Protein AF-W1WF04-F1 (afdb_monomer)

Solvent-accessible surface area (backbone atoms only — not comparable to full-atom values): 13183 Å² total; per-residue (Å²): 125,55,79,68,50,50,32,52,52,31,50,54,49,31,54,52,27,31,50,51,27,12,39,33,42,38,55,35,24,56,53,44,35,77,75,48,84,57,61,63,68,58,41,33,51,51,48,37,50,50,32,48,54,50,63,72,66,34,70,88,73,40,54,64,56,51,54,51,46,52,51,51,50,51,52,50,51,52,50,51,48,54,50,51,62,74,66,55,66,96,74,78,78,81,82,86,82,69,95,72,50,72,66,59,54,49,51,48,66,48,22,58,67,57,67,50,53,66,51,55,49,66,71,45,67,80,46,95,50,50,70,62,51,51,52,50,50,53,51,51,52,50,57,52,48,55,52,50,52,52,47,51,52,49,38,68,75,71,42,86,47,100,40,75,66,55,33,38,43,74,68,70,41,44,71,64,50,46,52,54,48,42,52,45,34,46,57,49,32,37,50,31,20,46,44,30,6,54,34,44,36,71,69,36,83,85,54,54,35,69,61,44,15,46,51,38,40,51,53,9,40,51,46,35,72,76,40,86,59,87,71,52,63,69,59,35,50,57,64,56,74,110

Nearest PDB structures (foldseek):
  7qoa-assembly2_B  TM=8.491E-01  e=6.069E-05  Proteus vulgaris
  8e6l-assembly1_A  TM=7.109E-01  e=7.401E-04  Deinococcus radiodurans
  8e6i-assembly1_A  TM=6.748E-01  e=3.804E-03  Deinococcus radiodurans
  8e6h-assembly1_A  TM=6.714E-01  e=5.473E-03  Deinococcus radiodurans
  8e5v-assembly1_A  TM=6.713E-01  e=5.728E-03  Deinococcus radiodurans

pLDDT: mean 83.47, std 8.6, range [57.22, 95.0]

Radius of gyration: 18.65 Å; Cα contacts (8 Å, |Δi|>4): 224; chains: 1; bounding box: 48×38×50 Å

Mean predicted aligned error: 6.82 Å

Foldseek 3Di:
DPLVVLLVVLVLLLVLLLLLLLLLLLLLLVLVCLVPVDDSLVSLVVLLVLLLVVLVVDDVNCVVVLVVLVVLVVVVLVLLVVLLVVQPDPDQDPPPPDPDDPVLVVLLLVLVVVSCVLLQCVVLVPPPDNVVSVVVCVVVVVVVSVSVVVSVVSCVRPQPDPDPSSSCVVSVCNPVSSVSSSSNSSVVSSSSLLSSLVSVCSNPVPGRSSVSSSVSSVSSSVCSVPDPSSDCSVVSVVSSVD

Structure (mmCIF, N/CA/C/O backbone):
data_AF-W1WF04-F1
#
_entry.id   AF-W1WF04-F1
#
loop_
_atom_site.group_PDB
_atom_site.id
_atom_site.type_symbol
_atom_site.label_atom_id
_atom_site.label_alt_id
_atom_site.label_comp_id
_atom_site.label_asym_id
_atom_site.label_entity_id
_atom_site.label_seq_id
_atom_site.pdbx_PDB_ins_code
_atom_site.Cartn_x
_atom_site.Cartn_y
_atom_site.Cartn_z
_atom_site.occupancy
_atom_site.B_iso_or_equiv
_atom_site.auth_seq_id
_atom_site.auth_comp_id
_atom_site.auth_asym_id
_atom_site.auth_atom_id
_atom_site.pdbx_PDB_model_num
ATOM 1 N N . PHE A 1 1 ? -21.248 13.205 11.017 1.00 58.00 1 PHE A N 1
ATOM 2 C CA . PHE A 1 1 ? -22.343 12.332 10.541 1.00 58.00 1 PHE A CA 1
ATOM 3 C C . PHE A 1 1 ? -23.200 11.875 11.711 1.00 58.00 1 PHE A C 1
ATOM 5 O O . PHE A 1 1 ? -22.681 11.780 12.816 1.00 58.00 1 PHE A O 1
ATOM 12 N N . GLY A 1 2 ? -24.490 11.606 11.487 1.00 77.81 2 GLY A N 1
ATOM 13 C CA . GLY A 1 2 ? -25.321 10.903 12.472 1.00 77.81 2 GLY A CA 1
ATOM 14 C C . GLY A 1 2 ? -24.989 9.399 12.538 1.00 77.81 2 GLY A C 1
ATOM 15 O O . GLY A 1 2 ? -24.229 8.911 11.698 1.00 77.81 2 GLY A O 1
ATOM 16 N N . PRO A 1 3 ? -25.584 8.639 13.477 1.00 73.44 3 PRO A N 1
ATOM 17 C CA . PRO A 1 3 ? -25.281 7.217 13.688 1.00 73.44 3 PRO A CA 1
ATOM 18 C C . PRO A 1 3 ? -25.487 6.328 12.452 1.00 73.44 3 PRO A C 1
ATOM 20 O O . PRO A 1 3 ? -24.731 5.388 12.235 1.00 73.44 3 PRO A O 1
ATOM 23 N N . LEU A 1 4 ? -26.486 6.632 11.615 1.00 75.75 4 LEU A N 1
ATOM 24 C CA . LEU A 1 4 ? -26.746 5.900 10.367 1.00 75.75 4 LEU A CA 1
ATOM 25 C C . LEU A 1 4 ? -25.742 6.252 9.261 1.00 75.75 4 LEU A C 1
ATOM 27 O O . LEU A 1 4 ? -25.302 5.368 8.534 1.00 75.75 4 LEU A O 1
ATOM 31 N N . GLY A 1 5 ? -25.326 7.520 9.179 1.00 78.62 5 GLY A N 1
ATOM 32 C CA . GLY A 1 5 ? -24.296 7.953 8.232 1.00 78.62 5 GLY A CA 1
ATOM 33 C C . GLY A 1 5 ? -22.946 7.304 8.535 1.00 78.62 5 GLY A C 1
ATOM 34 O O . GLY A 1 5 ? -22.303 6.787 7.631 1.00 78.62 5 GLY A O 1
ATOM 35 N N . ALA A 1 6 ? -22.559 7.232 9.813 1.00 79.50 6 ALA A N 1
ATOM 36 C CA . ALA A 1 6 ? -21.324 6.565 10.231 1.00 79.50 6 ALA A CA 1
ATOM 37 C C . ALA A 1 6 ? -21.284 5.075 9.832 1.00 79.50 6 ALA A C 1
ATOM 39 O O . ALA A 1 6 ? -20.239 4.584 9.415 1.00 79.50 6 ALA A O 1
ATOM 40 N N . LYS A 1 7 ? -22.423 4.370 9.895 1.00 82.44 7 LYS A N 1
ATOM 41 C CA . LYS A 1 7 ? -22.530 2.974 9.437 1.00 82.44 7 LYS A CA 1
ATOM 42 C C . LYS A 1 7 ? -22.375 2.833 7.923 1.00 82.44 7 LYS A C 1
ATOM 44 O O . LYS A 1 7 ? -21.708 1.904 7.481 1.00 82.44 7 LYS A O 1
ATOM 49 N N . GLY A 1 8 ? -22.961 3.749 7.149 1.00 84.12 8 GLY A N 1
ATOM 50 C CA . GLY A 1 8 ? -22.793 3.789 5.694 1.00 84.12 8 GLY A CA 1
ATOM 51 C C . GLY A 1 8 ? -21.328 3.977 5.294 1.00 84.12 8 GLY A C 1
ATOM 52 O O . GLY A 1 8 ? -20.797 3.174 4.535 1.00 84.12 8 GLY A O 1
ATOM 53 N N . PHE A 1 9 ? -20.646 4.963 5.888 1.00 84.25 9 PHE A N 1
ATOM 54 C CA . PHE A 1 9 ? -19.213 5.188 5.660 1.00 84.25 9 PHE A CA 1
ATOM 55 C C . PHE A 1 9 ? -18.354 3.988 6.065 1.00 84.25 9 PHE A C 1
ATOM 57 O O . PHE A 1 9 ? -17.464 3.598 5.318 1.00 84.25 9 PHE A O 1
ATOM 64 N N . ALA A 1 10 ? -18.634 3.367 7.214 1.00 83.94 10 ALA A N 1
ATOM 65 C CA . ALA A 1 10 ? -17.902 2.180 7.651 1.00 83.94 10 ALA A CA 1
ATOM 66 C C . ALA A 1 10 ? -18.067 1.002 6.675 1.00 83.94 10 ALA A C 1
ATOM 68 O O . ALA A 1 10 ? -17.103 0.288 6.411 1.00 83.94 10 ALA A O 1
ATOM 69 N N . PHE A 1 11 ? -19.265 0.815 6.113 1.00 86.38 11 PHE A N 1
ATOM 70 C CA . PHE A 1 11 ? -19.521 -0.224 5.114 1.00 86.38 11 PHE A CA 1
ATOM 71 C C . PHE A 1 11 ? -18.757 0.029 3.809 1.00 86.38 11 PHE A C 1
ATOM 73 O O . PHE A 1 11 ? -18.103 -0.876 3.294 1.00 86.38 11 PHE A O 1
ATOM 80 N N . LEU A 1 12 ? -18.799 1.263 3.303 1.00 87.56 12 LEU A N 1
ATOM 81 C CA . LEU A 1 12 ? -18.080 1.659 2.091 1.00 87.56 12 LEU A CA 1
ATOM 82 C C . LEU A 1 12 ? -16.561 1.528 2.273 1.00 87.56 12 LEU A C 1
ATOM 84 O O . LEU A 1 12 ? -15.887 0.969 1.410 1.00 87.56 12 LEU A O 1
ATOM 88 N N . ASN A 1 13 ? -16.042 1.929 3.438 1.00 88.50 13 ASN A N 1
ATOM 89 C CA . ASN A 1 13 ? -14.637 1.737 3.790 1.00 88.50 13 ASN A CA 1
ATOM 90 C C . ASN A 1 13 ? -14.249 0.250 3.807 1.00 88.50 13 ASN A C 1
ATOM 92 O O . ASN A 1 13 ? -13.224 -0.128 3.251 1.00 88.50 13 ASN A O 1
ATOM 96 N N . MET A 1 14 ? -15.080 -0.623 4.388 1.00 88.25 14 MET A N 1
ATOM 97 C CA . MET A 1 14 ? -14.821 -2.067 4.361 1.00 88.25 14 MET A CA 1
ATOM 98 C C . MET A 1 14 ? -14.764 -2.624 2.936 1.00 88.25 14 MET A C 1
ATOM 100 O O . MET A 1 14 ? -13.889 -3.437 2.645 1.00 88.25 14 MET A O 1
ATOM 104 N N . LEU A 1 15 ? -15.674 -2.202 2.054 1.00 89.50 15 LEU A N 1
ATOM 105 C CA . LEU A 1 15 ? -15.695 -2.649 0.659 1.00 89.50 15 LEU A CA 1
ATOM 106 C C . LEU A 1 15 ? -14.410 -2.242 -0.066 1.00 89.50 15 LEU A C 1
ATOM 108 O O . LEU A 1 15 ? -13.776 -3.074 -0.714 1.00 89.50 15 LEU A O 1
ATOM 112 N N . GLN A 1 16 ? -13.987 -0.992 0.105 1.00 91.56 16 GLN A N 1
ATOM 113 C CA . GLN A 1 16 ? -12.731 -0.500 -0.445 1.00 91.56 16 GLN A CA 1
ATOM 114 C C . GLN A 1 16 ? -11.521 -1.287 0.082 1.00 91.56 16 GLN A C 1
ATOM 116 O O . GLN A 1 16 ? -10.655 -1.675 -0.697 1.00 91.56 16 GLN A O 1
ATOM 121 N N . LEU A 1 17 ? -11.455 -1.555 1.388 1.00 91.19 17 LEU A N 1
ATOM 122 C CA . LEU A 1 17 ? -10.336 -2.287 1.990 1.00 91.19 17 LEU A CA 1
ATOM 123 C C . LEU A 1 17 ? -10.277 -3.752 1.538 1.00 91.19 17 LEU A C 1
ATOM 125 O O . LEU A 1 17 ? -9.184 -4.299 1.415 1.00 91.19 17 LEU A O 1
ATOM 129 N N . ILE A 1 18 ? -11.418 -4.380 1.232 1.00 91.81 18 ILE A N 1
ATOM 130 C CA . ILE A 1 18 ? -11.446 -5.692 0.563 1.00 91.81 18 ILE A CA 1
ATOM 131 C C . ILE A 1 18 ? -10.811 -5.588 -0.832 1.00 91.81 18 ILE A C 1
ATOM 133 O O . ILE A 1 18 ? -10.010 -6.448 -1.200 1.00 91.81 18 ILE A O 1
ATOM 137 N N . GLY A 1 19 ? -11.125 -4.532 -1.589 1.00 91.88 19 GLY A N 1
ATOM 138 C CA . GLY A 1 19 ? -10.507 -4.257 -2.888 1.00 91.88 19 GLY A CA 1
ATOM 139 C C . GLY A 1 19 ? -8.987 -4.102 -2.789 1.00 91.88 19 GLY A C 1
ATOM 140 O O . GLY A 1 19 ? -8.261 -4.863 -3.426 1.00 91.88 19 GLY A O 1
ATOM 141 N N . TRP A 1 20 ? -8.504 -3.221 -1.907 1.00 92.94 20 TRP A N 1
ATOM 142 C CA . TRP A 1 20 ? -7.066 -3.035 -1.661 1.00 92.94 20 TRP A CA 1
ATOM 143 C C . TRP A 1 20 ? -6.375 -4.318 -1.199 1.00 92.94 20 TRP A C 1
ATOM 145 O O . TRP A 1 20 ? -5.327 -4.669 -1.733 1.00 92.94 20 TRP A O 1
ATOM 155 N N . THR A 1 21 ? -7.002 -5.078 -0.297 1.00 93.88 21 THR A N 1
ATOM 156 C CA . THR A 1 21 ? -6.495 -6.390 0.136 1.00 93.88 21 THR A CA 1
ATOM 157 C C . THR A 1 21 ? -6.307 -7.332 -1.055 1.00 93.88 21 THR A C 1
ATOM 159 O O . THR A 1 21 ? -5.312 -8.047 -1.127 1.00 93.88 21 THR A O 1
ATOM 162 N N . SER A 1 22 ? -7.244 -7.332 -2.005 1.00 93.62 22 SER A N 1
ATOM 163 C CA . SER A 1 22 ? -7.175 -8.182 -3.199 1.00 93.62 22 SER A CA 1
ATOM 164 C C . SER A 1 22 ? -6.031 -7.768 -4.127 1.00 93.62 22 SER A C 1
ATOM 166 O O . SER A 1 22 ? -5.245 -8.618 -4.541 1.00 93.62 22 SER A O 1
ATOM 168 N N . ILE A 1 23 ? -5.912 -6.466 -4.405 1.00 92.31 23 ILE A N 1
ATOM 169 C CA . ILE A 1 23 ? -4.857 -5.886 -5.252 1.00 92.31 23 ILE A CA 1
ATOM 170 C C . ILE A 1 23 ? -3.477 -6.186 -4.655 1.00 92.31 23 ILE A C 1
ATOM 172 O O . ILE A 1 23 ? -2.611 -6.726 -5.332 1.00 92.31 23 ILE A O 1
ATOM 176 N N . MET A 1 24 ? -3.294 -5.945 -3.355 1.00 93.00 24 MET A N 1
ATOM 177 C CA . MET A 1 24 ? -2.013 -6.171 -2.682 1.00 93.00 24 MET A CA 1
ATOM 178 C C . MET A 1 24 ? -1.611 -7.656 -2.684 1.00 93.00 24 MET A C 1
ATOM 180 O O . MET A 1 24 ? -0.450 -7.992 -2.915 1.00 93.00 24 MET A O 1
ATOM 184 N N . ILE A 1 25 ? -2.558 -8.577 -2.472 1.00 94.06 25 ILE A N 1
ATOM 185 C CA . ILE A 1 25 ? -2.278 -10.019 -2.565 1.00 94.06 25 ILE A CA 1
ATOM 186 C C . ILE A 1 25 ? -1.857 -10.404 -3.991 1.00 94.06 25 ILE A C 1
ATOM 188 O O . ILE A 1 25 ? -0.953 -11.225 -4.160 1.00 94.06 25 ILE A O 1
ATOM 192 N N . TYR A 1 26 ? -2.496 -9.821 -5.004 1.00 92.75 26 TYR A N 1
ATOM 193 C CA . TYR A 1 26 ? -2.171 -10.056 -6.406 1.00 92.75 26 TYR A CA 1
ATOM 194 C C . TYR A 1 26 ? -0.773 -9.522 -6.770 1.00 92.75 26 TYR A C 1
ATOM 196 O O . TYR A 1 26 ? 0.049 -10.277 -7.289 1.00 92.75 26 TYR A O 1
ATOM 204 N N . ASP A 1 27 ? -0.442 -8.287 -6.386 1.00 89.81 27 ASP A N 1
ATOM 205 C CA . ASP A 1 27 ? 0.873 -7.677 -6.633 1.00 89.81 27 ASP A CA 1
ATOM 206 C C . ASP A 1 27 ? 2.011 -8.449 -5.953 1.00 89.81 27 ASP A C 1
ATOM 208 O O . ASP A 1 27 ? 3.065 -8.702 -6.545 1.00 89.81 27 ASP A O 1
ATOM 212 N N . ALA A 1 28 ? 1.802 -8.880 -4.705 1.00 90.75 28 ALA A N 1
ATOM 213 C CA . ALA A 1 28 ? 2.773 -9.714 -4.001 1.00 90.75 28 ALA A CA 1
ATOM 214 C C . ALA A 1 28 ? 2.961 -11.075 -4.692 1.00 90.75 28 ALA A C 1
ATOM 216 O O . ALA A 1 28 ? 4.071 -11.614 -4.698 1.00 90.75 28 ALA A O 1
ATOM 217 N N . MET A 1 29 ? 1.898 -11.635 -5.278 1.00 92.62 29 MET A N 1
ATOM 218 C CA . MET A 1 29 ? 1.964 -12.890 -6.024 1.00 92.62 29 MET A CA 1
ATOM 219 C C . MET A 1 29 ? 2.792 -12.723 -7.301 1.00 92.62 29 MET A C 1
ATOM 221 O O . MET A 1 29 ? 3.655 -13.565 -7.558 1.00 92.62 29 MET A O 1
ATOM 225 N N . LEU A 1 30 ? 2.601 -11.635 -8.053 1.00 88.75 30 LEU A N 1
ATOM 226 C CA . LEU A 1 30 ? 3.420 -11.326 -9.229 1.00 88.75 30 LEU A CA 1
ATOM 227 C C . LEU A 1 30 ? 4.902 -11.202 -8.850 1.00 88.75 30 LEU A C 1
ATOM 229 O O . LEU A 1 30 ? 5.756 -11.836 -9.467 1.00 88.75 30 LEU A O 1
ATOM 233 N N . ALA A 1 31 ? 5.207 -10.480 -7.767 1.00 87.44 31 ALA A N 1
ATOM 234 C CA . ALA A 1 31 ? 6.577 -10.340 -7.272 1.00 87.44 31 ALA A CA 1
ATOM 235 C C . ALA A 1 31 ? 7.206 -11.682 -6.847 1.00 87.44 31 ALA A C 1
ATOM 237 O O . ALA A 1 31 ? 8.403 -11.900 -7.047 1.00 87.44 31 ALA A O 1
ATOM 238 N N . LEU A 1 32 ? 6.419 -12.599 -6.275 1.00 89.12 32 LEU A N 1
ATOM 239 C CA . LEU A 1 32 ? 6.891 -13.936 -5.901 1.00 89.12 32 LEU A CA 1
ATOM 240 C C . LEU A 1 32 ? 7.073 -14.869 -7.099 1.00 89.12 32 LEU A C 1
ATOM 242 O O . LEU A 1 32 ? 7.980 -15.700 -7.061 1.00 89.12 32 LEU A O 1
ATOM 246 N N . GLN A 1 33 ? 6.268 -14.740 -8.154 1.00 88.38 33 GLN A N 1
ATOM 247 C CA . GLN A 1 33 ? 6.457 -15.517 -9.383 1.00 88.38 33 GLN A CA 1
ATOM 248 C C . GLN A 1 33 ? 7.786 -15.196 -10.073 1.00 88.38 33 GLN A C 1
ATOM 250 O O . GLN A 1 33 ? 8.446 -16.106 -10.571 1.00 88.38 33 GLN A O 1
ATOM 255 N N . GLU A 1 34 ? 8.209 -13.932 -10.032 1.00 83.25 34 GLU A N 1
ATOM 256 C CA . GLU A 1 34 ? 9.503 -13.476 -10.560 1.00 83.25 34 GLU A CA 1
ATOM 257 C C . GLU A 1 34 ? 10.687 -14.035 -9.755 1.00 83.25 34 GLU A C 1
ATOM 259 O O . GLU A 1 34 ? 11.756 -14.313 -10.298 1.00 83.25 34 GLU A O 1
ATOM 264 N N . LEU A 1 35 ? 10.491 -14.264 -8.452 1.00 83.94 35 LEU A N 1
ATOM 265 C CA . LEU A 1 35 ? 11.480 -14.922 -7.600 1.00 83.94 35 LEU A CA 1
ATOM 266 C C . LEU A 1 35 ? 11.516 -16.443 -7.812 1.00 83.94 35 LEU A C 1
ATOM 268 O O . LEU A 1 35 ? 12.582 -17.060 -7.865 1.00 83.94 35 LEU A O 1
ATOM 272 N N . ALA A 1 36 ? 10.343 -17.061 -7.866 1.00 86.31 36 ALA A N 1
ATOM 273 C CA . ALA A 1 36 ? 10.179 -18.496 -7.982 1.00 86.31 36 ALA A CA 1
ATOM 274 C C . ALA A 1 36 ? 8.926 -18.794 -8.823 1.00 86.31 36 ALA A C 1
ATOM 276 O O . ALA A 1 36 ? 7.807 -18.581 -8.340 1.00 86.31 36 ALA A O 1
ATOM 277 N N . PRO A 1 37 ? 9.090 -19.344 -10.043 1.00 85.62 37 PRO A N 1
ATOM 278 C CA . PRO A 1 37 ? 8.011 -19.514 -11.015 1.00 85.62 37 PRO A CA 1
ATOM 279 C C . PRO A 1 37 ? 7.130 -20.727 -10.670 1.00 85.62 37 PRO A C 1
ATOM 281 O O . PRO A 1 37 ? 7.099 -21.737 -11.372 1.00 85.62 37 PRO A O 1
ATOM 284 N N . LEU A 1 38 ? 6.442 -20.651 -9.531 1.00 90.31 38 LEU A N 1
ATOM 285 C CA . LEU A 1 38 ? 5.385 -21.574 -9.124 1.00 90.31 38 LEU A CA 1
ATOM 286 C C . LEU A 1 38 ? 4.025 -21.051 -9.596 1.00 90.31 38 LEU A C 1
ATOM 288 O O . LEU A 1 38 ? 3.887 -19.896 -9.984 1.00 90.31 38 LEU A O 1
ATOM 292 N N . SER A 1 39 ? 3.005 -21.911 -9.530 1.00 91.31 39 SER A N 1
ATOM 293 C CA . SER A 1 39 ? 1.642 -21.540 -9.923 1.00 91.31 39 SER A CA 1
ATOM 294 C C . SER A 1 39 ? 1.161 -20.281 -9.178 1.00 91.31 39 SER A C 1
ATOM 296 O O . SER A 1 39 ? 1.254 -20.262 -7.943 1.00 91.31 39 SER A O 1
ATOM 298 N N . PRO A 1 40 ? 0.572 -19.288 -9.881 1.00 89.56 40 PRO A N 1
ATOM 299 C CA . PRO A 1 40 ? -0.022 -18.096 -9.273 1.00 89.56 40 PRO A CA 1
ATOM 300 C C . PRO A 1 40 ? -0.932 -18.438 -8.093 1.00 89.56 40 PRO A C 1
ATOM 302 O O . PRO A 1 40 ? -0.830 -17.845 -7.027 1.00 89.56 40 PRO A O 1
ATOM 305 N N . MET A 1 41 ? -1.747 -19.489 -8.238 1.00 92.19 41 MET A N 1
ATOM 306 C CA . MET A 1 41 ? -2.689 -19.928 -7.208 1.00 92.19 41 MET A CA 1
ATOM 307 C C . MET A 1 41 ? -1.991 -20.338 -5.903 1.00 92.19 41 MET A C 1
ATOM 309 O O . MET A 1 41 ? -2.502 -20.059 -4.820 1.00 92.19 41 MET A O 1
ATOM 313 N N . ILE A 1 42 ? -0.819 -20.979 -5.988 1.00 93.44 42 ILE A N 1
ATOM 314 C CA . ILE A 1 42 ? -0.035 -21.369 -4.807 1.00 93.44 42 ILE A CA 1
ATOM 315 C C . ILE A 1 42 ? 0.444 -20.115 -4.080 1.00 93.44 42 ILE A C 1
ATOM 317 O O . ILE A 1 42 ? 0.295 -20.024 -2.862 1.00 93.44 42 ILE A O 1
ATOM 321 N N . TRP A 1 43 ? 0.977 -19.142 -4.821 1.00 93.94 43 TRP A N 1
ATOM 322 C CA . TRP A 1 43 ? 1.482 -17.902 -4.243 1.00 93.94 43 TRP A CA 1
ATOM 323 C C . TRP A 1 43 ? 0.374 -17.032 -3.658 1.00 93.94 43 TRP A C 1
ATOM 325 O O . TRP A 1 43 ? 0.512 -16.573 -2.526 1.00 93.94 43 TRP A O 1
ATOM 335 N N . THR A 1 44 ? -0.753 -16.885 -4.353 1.00 93.88 44 THR A N 1
ATOM 336 C CA . THR A 1 44 ? -1.922 -16.155 -3.849 1.00 93.88 44 THR A CA 1
ATOM 337 C C . THR A 1 44 ? -2.424 -16.742 -2.527 1.00 93.88 44 THR A C 1
ATOM 339 O O . THR A 1 44 ? -2.624 -16.008 -1.559 1.00 93.88 44 THR A O 1
ATOM 342 N N . ILE A 1 45 ? -2.560 -18.073 -2.438 1.00 94.38 45 ILE A N 1
ATOM 343 C CA . ILE A 1 45 ? -2.974 -18.751 -1.197 1.00 94.38 45 ILE A CA 1
ATOM 344 C C . ILE A 1 45 ? -1.912 -18.589 -0.102 1.00 94.38 45 ILE A C 1
ATOM 346 O O . ILE A 1 45 ? -2.259 -18.328 1.050 1.00 94.38 45 ILE A O 1
ATOM 350 N N . ALA A 1 46 ? -0.627 -18.721 -0.440 1.00 94.19 46 ALA A N 1
ATOM 351 C CA . ALA A 1 46 ? 0.470 -18.568 0.511 1.00 94.19 46 ALA A CA 1
ATOM 352 C C . ALA A 1 46 ? 0.521 -17.156 1.115 1.00 94.19 46 ALA A C 1
ATOM 354 O O . ALA A 1 46 ? 0.678 -17.021 2.329 1.00 94.19 46 ALA A O 1
ATOM 355 N N . ILE A 1 47 ? 0.330 -16.112 0.303 1.00 93.88 47 ILE A N 1
ATOM 356 C CA . ILE A 1 47 ? 0.277 -14.721 0.769 1.00 93.88 47 ILE A CA 1
ATOM 357 C C . ILE A 1 47 ? -0.956 -14.494 1.642 1.00 93.88 47 ILE A C 1
ATOM 359 O O . ILE A 1 47 ? -0.823 -13.964 2.743 1.00 93.88 47 ILE A O 1
ATOM 363 N N . GLY A 1 48 ? -2.138 -14.949 1.213 1.00 93.62 48 GLY A N 1
ATOM 364 C CA . GLY A 1 48 ? -3.355 -14.858 2.025 1.00 93.62 48 GLY A CA 1
ATOM 365 C C . GLY A 1 48 ? -3.192 -15.533 3.394 1.00 93.62 48 GLY A C 1
ATOM 366 O O . GLY A 1 48 ? -3.534 -14.956 4.428 1.00 93.62 48 GLY A O 1
ATOM 367 N N . ALA A 1 49 ? -2.581 -16.720 3.429 1.00 93.50 49 ALA A N 1
ATOM 368 C CA . ALA A 1 49 ? -2.263 -17.425 4.670 1.00 93.50 49 ALA A CA 1
ATOM 369 C C . ALA A 1 49 ? -1.241 -16.667 5.535 1.00 93.50 49 ALA A C 1
ATOM 371 O O . ALA A 1 49 ? -1.394 -16.608 6.757 1.00 93.50 49 ALA A O 1
ATOM 372 N N . LEU A 1 50 ? -0.226 -16.054 4.919 1.00 92.38 50 LEU A N 1
ATOM 373 C CA . LEU A 1 50 ? 0.772 -15.241 5.613 1.00 92.38 50 LEU A CA 1
ATOM 374 C C . LEU A 1 50 ? 0.143 -13.995 6.253 1.00 92.38 50 LEU A C 1
ATOM 376 O O . LEU A 1 50 ? 0.447 -13.683 7.405 1.00 92.38 50 LEU A O 1
ATOM 380 N N . VAL A 1 51 ? -0.774 -13.324 5.555 1.00 92.56 51 VAL A N 1
ATOM 381 C CA . VAL A 1 51 ? -1.528 -12.179 6.086 1.00 92.56 51 VAL A CA 1
ATOM 382 C C . VAL A 1 51 ? -2.404 -12.610 7.265 1.00 92.56 51 VAL A C 1
ATOM 384 O O . VAL A 1 51 ? -2.392 -11.958 8.310 1.00 92.56 51 VAL A O 1
ATOM 387 N N . ILE A 1 52 ? -3.100 -13.749 7.161 1.00 91.50 52 ILE A N 1
ATOM 388 C CA . ILE A 1 52 ? -3.888 -14.310 8.273 1.00 91.50 52 ILE A CA 1
ATOM 389 C C . ILE A 1 52 ? -2.998 -14.609 9.484 1.00 91.50 52 ILE A C 1
ATOM 391 O O . ILE A 1 52 ? -3.357 -14.265 10.610 1.00 91.50 52 ILE A O 1
ATOM 395 N N . LEU A 1 53 ? -1.824 -15.209 9.278 1.00 89.81 53 LEU A N 1
ATOM 396 C CA . LEU A 1 53 ? -0.862 -15.464 10.351 1.00 89.81 53 LEU A CA 1
ATOM 397 C C . LEU A 1 53 ? -0.439 -14.158 11.044 1.00 89.81 53 LEU A C 1
ATOM 399 O O . LEU A 1 53 ? -0.409 -14.087 12.275 1.00 89.81 53 LEU A O 1
ATOM 403 N N . TRP A 1 54 ? -0.198 -13.102 10.269 1.00 86.00 54 TRP A N 1
ATOM 404 C CA . TRP A 1 54 ? 0.099 -11.766 10.785 1.00 86.00 54 TRP A CA 1
ATOM 405 C C . TRP A 1 54 ? -1.043 -11.163 11.616 1.00 86.00 54 TRP A C 1
ATOM 407 O O . TRP A 1 54 ? -0.786 -10.557 12.662 1.00 86.00 54 TRP A O 1
ATOM 417 N N . LEU A 1 55 ? -2.304 -11.408 11.241 1.00 86.38 55 LEU A N 1
ATOM 418 C CA . LEU A 1 55 ? -3.476 -11.000 12.032 1.00 86.38 55 LEU A CA 1
ATOM 419 C C . LEU A 1 55 ? -3.491 -11.622 13.440 1.00 86.38 55 LEU A C 1
ATOM 421 O O . LEU A 1 55 ? -3.969 -10.987 14.388 1.00 86.38 55 LEU A O 1
ATOM 425 N N . PHE A 1 56 ? -2.933 -12.824 13.615 1.00 83.50 56 PHE A N 1
ATOM 426 C CA . PHE A 1 56 ? -2.816 -13.463 14.930 1.00 83.50 56 PHE A CA 1
ATOM 427 C C . PHE A 1 56 ? -1.676 -12.900 15.784 1.00 83.50 56 PHE A C 1
ATOM 429 O O . PHE A 1 56 ? -1.850 -12.797 17.000 1.00 83.50 56 PHE A O 1
ATOM 436 N N . ILE A 1 57 ? -0.558 -12.491 15.170 1.00 81.25 57 ILE A N 1
ATOM 437 C CA . ILE A 1 57 ? 0.577 -11.852 15.863 1.00 81.25 57 ILE A CA 1
ATOM 438 C C . ILE A 1 57 ? 0.156 -10.490 16.445 1.00 81.25 57 ILE A C 1
ATOM 440 O O . ILE A 1 57 ? 0.469 -10.185 17.596 1.00 81.25 57 ILE A O 1
ATOM 444 N N . GLY A 1 58 ? -0.625 -9.715 15.684 1.00 70.31 58 GLY A N 1
ATOM 445 C CA . GLY A 1 58 ? -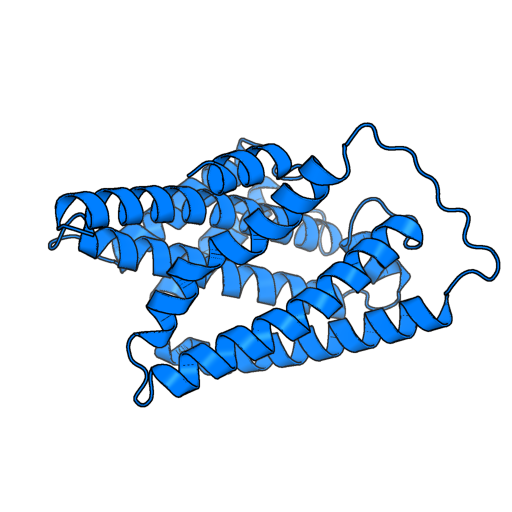1.262 -8.474 16.133 1.00 70.31 58 GLY A CA 1
ATOM 446 C C . GLY A 1 58 ? -0.354 -7.234 16.159 1.00 70.31 58 GLY A C 1
ATOM 447 O O . GLY A 1 58 ? 0.865 -7.323 16.265 1.00 70.31 58 GLY A O 1
ATOM 448 N N . LEU A 1 59 ? -0.982 -6.052 16.114 1.00 65.88 59 LEU A N 1
ATOM 449 C CA . LEU A 1 59 ? -0.337 -4.747 15.879 1.00 65.88 59 LEU A CA 1
ATOM 450 C C . LEU A 1 59 ? 0.839 -4.391 16.799 1.00 65.88 59 LEU A C 1
ATOM 452 O O . LEU A 1 59 ? 1.817 -3.779 16.371 1.00 65.88 59 LEU A O 1
ATOM 456 N N . HIS A 1 60 ? 0.745 -4.740 18.082 1.00 62.97 60 HIS A N 1
ATOM 457 C CA . HIS A 1 60 ? 1.744 -4.332 19.070 1.00 62.97 60 HIS A CA 1
ATOM 458 C C . HIS A 1 60 ? 3.123 -4.954 18.790 1.00 62.97 60 HIS A C 1
ATOM 460 O O . HIS A 1 60 ? 4.155 -4.331 19.033 1.00 62.97 60 HIS A O 1
ATOM 466 N N . ASN A 1 61 ? 3.149 -6.162 18.228 1.00 66.56 61 ASN A N 1
ATOM 467 C CA . ASN A 1 61 ? 4.391 -6.866 17.923 1.00 66.56 61 ASN A CA 1
ATOM 468 C C . ASN A 1 61 ? 4.909 -6.550 16.514 1.00 66.56 61 ASN A C 1
ATOM 470 O O . ASN A 1 61 ? 6.062 -6.844 16.202 1.00 66.56 61 ASN A O 1
ATOM 474 N N . THR A 1 62 ? 4.083 -5.927 15.672 1.00 69.56 62 THR A N 1
ATOM 475 C CA . THR A 1 62 ? 4.390 -5.678 14.263 1.00 69.56 62 THR A CA 1
ATOM 476 C C . THR A 1 62 ? 4.912 -4.274 13.985 1.00 69.56 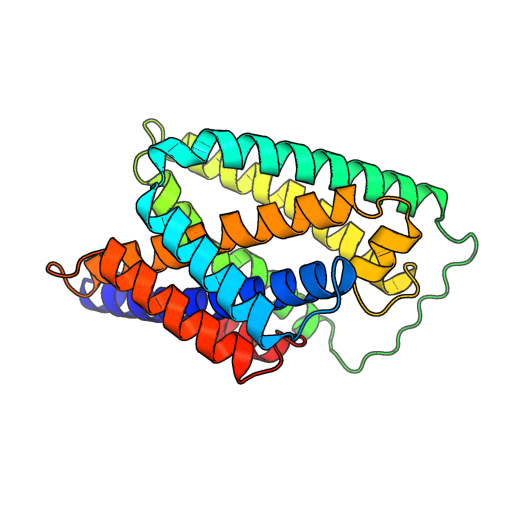62 THR A C 1
ATOM 478 O O . THR A 1 62 ? 5.582 -4.076 12.974 1.00 69.56 62 THR A O 1
ATOM 481 N N . GLY A 1 63 ? 4.678 -3.311 14.884 1.00 73.94 63 GLY A N 1
ATOM 482 C CA . GLY A 1 63 ? 5.098 -1.917 14.693 1.00 73.94 63 GLY A CA 1
ATOM 483 C C . GLY A 1 63 ? 6.604 -1.743 14.448 1.00 73.94 63 GLY A C 1
ATOM 484 O O . GLY A 1 63 ? 7.003 -0.945 13.603 1.00 73.94 63 GLY A O 1
ATOM 485 N N . TYR A 1 64 ? 7.451 -2.538 15.115 1.00 80.00 64 TYR A N 1
ATOM 486 C CA . TYR A 1 64 ? 8.901 -2.527 14.873 1.00 80.00 64 TYR A CA 1
ATOM 487 C C . TYR A 1 64 ? 9.270 -3.043 13.480 1.00 80.00 64 TYR A C 1
ATOM 489 O O . TYR A 1 64 ? 10.108 -2.449 12.807 1.00 80.00 64 TYR A O 1
ATOM 497 N N . ILE A 1 65 ? 8.631 -4.129 13.036 1.00 81.69 65 ILE A N 1
ATOM 498 C CA . ILE A 1 65 ? 8.869 -4.700 11.707 1.00 81.69 65 ILE A CA 1
ATOM 499 C C . ILE A 1 65 ? 8.427 -3.701 10.640 1.00 81.69 65 ILE A C 1
ATOM 501 O O . ILE A 1 65 ? 9.167 -3.450 9.696 1.00 81.69 65 ILE A O 1
ATOM 505 N N . GLN A 1 66 ? 7.273 -3.063 10.829 1.00 81.00 66 GLN A N 1
ATOM 506 C CA . GLN A 1 66 ? 6.777 -2.047 9.912 1.00 81.00 66 GLN A CA 1
ATOM 507 C C . GLN A 1 66 ? 7.722 -0.844 9.819 1.00 81.00 66 GLN A C 1
ATOM 509 O O . GLN A 1 66 ? 7.982 -0.364 8.723 1.00 81.00 66 GLN A O 1
ATOM 514 N N . ALA A 1 67 ? 8.296 -0.388 10.936 1.00 83.94 67 ALA A N 1
ATOM 515 C CA . ALA A 1 67 ? 9.298 0.676 10.907 1.00 83.94 67 ALA A CA 1
ATOM 516 C C . ALA A 1 67 ? 10.538 0.278 10.086 1.00 83.94 67 ALA A C 1
ATOM 518 O O . ALA A 1 67 ? 11.021 1.075 9.283 1.00 83.94 67 ALA A O 1
ATOM 519 N N . ILE A 1 68 ? 11.025 -0.958 10.243 1.00 86.88 68 ILE A N 1
ATOM 520 C CA . ILE A 1 68 ? 12.154 -1.486 9.460 1.00 86.88 68 ILE A CA 1
ATOM 521 C C . ILE A 1 68 ? 11.797 -1.539 7.972 1.00 86.88 68 ILE A C 1
ATOM 523 O O . ILE A 1 68 ? 12.559 -1.040 7.148 1.00 86.88 68 ILE A O 1
ATOM 527 N N . VAL A 1 69 ? 10.632 -2.090 7.626 1.00 86.00 69 VAL A N 1
ATOM 528 C CA . VAL A 1 69 ? 10.149 -2.183 6.241 1.00 86.00 69 VAL A CA 1
ATOM 529 C C . VAL A 1 69 ? 10.015 -0.794 5.614 1.00 86.00 69 VAL A C 1
ATOM 531 O O . VAL A 1 69 ? 10.511 -0.584 4.512 1.00 86.00 69 VAL A O 1
ATOM 534 N N . SER A 1 70 ? 9.464 0.188 6.332 1.00 85.69 70 SER A N 1
ATOM 535 C CA . SER A 1 70 ? 9.372 1.577 5.863 1.00 85.69 70 SER A CA 1
ATOM 536 C C . SER A 1 70 ? 10.739 2.214 5.606 1.00 85.69 70 SER A C 1
ATOM 538 O O . SER A 1 70 ? 10.905 2.940 4.627 1.00 85.69 70 SER A O 1
ATOM 540 N N . VAL A 1 71 ? 11.740 1.941 6.449 1.00 90.06 71 VAL A N 1
ATOM 541 C CA . VAL A 1 71 ? 13.115 2.423 6.228 1.00 90.06 71 VAL A CA 1
ATOM 542 C C . VAL A 1 71 ? 13.747 1.746 5.011 1.00 90.06 71 VAL A C 1
ATOM 544 O O . VAL A 1 71 ? 14.394 2.420 4.211 1.00 90.06 71 VAL A O 1
ATOM 547 N N . LEU A 1 72 ? 13.536 0.439 4.835 1.00 89.44 72 LEU A N 1
ATOM 548 C CA . LEU A 1 72 ? 14.012 -0.296 3.660 1.00 89.44 72 LEU A CA 1
ATOM 549 C C . LEU A 1 72 ? 13.364 0.223 2.372 1.00 89.44 72 LEU A C 1
ATOM 551 O O . LEU A 1 72 ? 14.072 0.450 1.394 1.00 89.44 72 LEU A O 1
ATOM 555 N N . LEU A 1 73 ? 12.055 0.483 2.383 1.00 87.88 73 LEU A N 1
ATOM 556 C CA . LEU A 1 73 ? 11.332 1.089 1.262 1.00 87.88 73 LEU A CA 1
ATOM 557 C C . LEU A 1 73 ? 11.824 2.496 0.954 1.00 87.88 73 LEU A C 1
ATOM 559 O O . LEU A 1 73 ? 11.975 2.845 -0.213 1.00 87.88 73 LEU A O 1
ATOM 563 N N . LEU A 1 74 ? 12.105 3.308 1.974 1.00 90.69 74 LEU A N 1
ATOM 564 C CA . LEU A 1 74 ? 12.689 4.629 1.767 1.00 90.69 74 LEU A CA 1
ATOM 565 C C . LEU A 1 74 ? 14.079 4.517 1.126 1.00 90.69 74 LEU A C 1
ATOM 567 O O . LEU A 1 74 ? 14.379 5.244 0.184 1.00 90.69 74 LEU A O 1
ATOM 571 N N . GLY A 1 75 ? 14.913 3.581 1.586 1.00 90.25 75 GLY A N 1
ATOM 572 C CA . GLY A 1 75 ? 16.212 3.302 0.971 1.00 90.25 75 GLY A CA 1
ATOM 573 C C . GLY A 1 75 ? 16.082 2.867 -0.491 1.00 90.25 75 GLY A C 1
ATOM 574 O O . GLY A 1 75 ? 16.769 3.406 -1.357 1.00 90.25 75 GLY A O 1
ATOM 575 N N . LEU A 1 76 ? 15.148 1.955 -0.771 1.00 88.25 76 LEU A N 1
ATOM 576 C CA . LEU A 1 76 ? 14.811 1.493 -2.118 1.00 88.25 76 LEU A CA 1
ATOM 577 C C . LEU A 1 76 ? 14.368 2.656 -3.015 1.00 88.25 76 LEU A C 1
ATOM 579 O O . LEU A 1 76 ? 14.868 2.817 -4.122 1.00 88.25 76 LEU A O 1
ATOM 583 N N . THR A 1 77 ? 13.478 3.500 -2.499 1.00 88.19 77 THR A N 1
ATOM 584 C CA . THR A 1 77 ? 12.958 4.702 -3.159 1.00 88.19 77 THR A CA 1
ATOM 585 C C . THR A 1 77 ? 14.083 5.647 -3.560 1.00 88.19 77 THR A C 1
ATOM 587 O O . THR A 1 77 ? 14.148 6.092 -4.705 1.00 88.19 77 THR A O 1
ATOM 590 N N . LEU A 1 78 ? 14.984 5.955 -2.624 1.00 90.06 78 LEU A N 1
ATOM 591 C CA . LEU A 1 78 ? 16.109 6.854 -2.868 1.00 90.06 78 LEU A CA 1
ATOM 592 C C . LEU A 1 78 ? 17.087 6.264 -3.885 1.00 90.06 78 LEU A C 1
ATOM 594 O O . LEU A 1 78 ? 17.558 6.988 -4.761 1.00 90.06 78 LEU A O 1
ATOM 598 N N . TYR A 1 79 ? 17.361 4.959 -3.801 1.00 89.06 79 TYR A N 1
ATOM 599 C CA . TYR A 1 79 ? 18.197 4.266 -4.776 1.00 89.06 79 TYR A CA 1
ATOM 600 C C . TYR A 1 79 ? 17.582 4.326 -6.175 1.00 89.06 79 TYR A C 1
ATOM 602 O O . TYR A 1 79 ? 18.257 4.733 -7.119 1.00 89.06 79 TYR A O 1
ATOM 610 N N . MET A 1 80 ? 16.300 3.969 -6.306 1.00 85.81 80 MET A N 1
ATOM 611 C CA . MET A 1 80 ? 15.599 4.023 -7.586 1.00 85.81 80 MET A CA 1
ATOM 612 C C . MET A 1 80 ? 15.594 5.443 -8.139 1.00 85.81 80 MET A C 1
ATOM 614 O O . MET A 1 80 ? 15.931 5.630 -9.301 1.00 85.81 80 MET A O 1
ATOM 618 N N . GLY A 1 81 ? 15.315 6.452 -7.312 1.00 86.12 81 GLY A N 1
ATOM 619 C CA . GLY A 1 81 ? 15.370 7.848 -7.740 1.00 86.12 81 GLY A CA 1
ATOM 620 C C . GLY A 1 81 ? 16.745 8.282 -8.228 1.00 86.12 81 GLY A C 1
ATOM 621 O O . GLY A 1 81 ? 16.849 8.876 -9.299 1.00 86.12 81 GLY A O 1
ATOM 622 N N . ALA A 1 82 ? 17.812 7.932 -7.510 1.00 85.62 82 ALA A N 1
ATOM 623 C CA . ALA A 1 82 ? 19.175 8.211 -7.953 1.00 85.62 82 ALA A CA 1
ATOM 624 C C . ALA A 1 82 ? 19.513 7.488 -9.269 1.00 85.62 82 ALA A C 1
ATOM 626 O O . ALA A 1 82 ? 20.147 8.073 -10.149 1.00 85.62 82 ALA A O 1
ATOM 627 N N . HIS A 1 83 ? 19.066 6.240 -9.430 1.00 83.69 83 HIS A N 1
ATOM 628 C CA . HIS A 1 83 ? 19.259 5.475 -10.658 1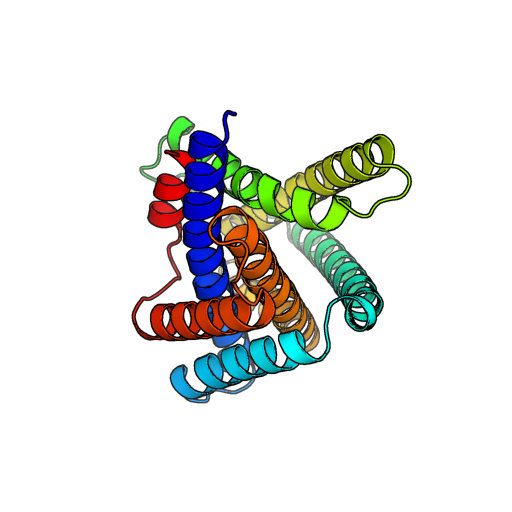.00 83.69 83 HIS A CA 1
ATOM 629 C C . HIS A 1 83 ? 18.476 6.071 -11.839 1.00 83.69 83 HIS A C 1
ATOM 631 O O . HIS A 1 83 ? 19.011 6.172 -12.941 1.00 83.69 83 HIS A O 1
ATOM 637 N N . MET A 1 84 ? 17.233 6.503 -11.630 1.00 79.56 84 MET A N 1
ATOM 638 C CA . MET A 1 84 ? 16.425 7.130 -12.679 1.00 79.56 84 MET A CA 1
ATOM 639 C C . MET A 1 84 ? 17.032 8.459 -13.136 1.00 79.56 84 MET A C 1
ATOM 641 O O . MET A 1 84 ? 17.075 8.735 -14.330 1.00 79.56 84 MET A O 1
ATOM 645 N N . ILE A 1 85 ? 17.553 9.259 -12.201 1.00 82.19 85 ILE A N 1
ATOM 646 C CA . ILE A 1 85 ? 18.236 10.521 -12.515 1.00 82.19 85 ILE A CA 1
ATOM 647 C C . ILE A 1 85 ? 19.540 10.265 -13.284 1.00 82.19 85 ILE A C 1
ATOM 649 O O . ILE A 1 85 ? 19.856 11.008 -14.209 1.00 82.19 85 ILE A O 1
ATOM 653 N N . SER A 1 86 ? 20.301 9.222 -12.936 1.00 79.88 86 SER A N 1
ATOM 654 C CA . SER A 1 86 ? 21.565 8.918 -13.623 1.00 79.88 86 SER A CA 1
ATOM 655 C C . SER A 1 86 ? 21.373 8.389 -15.046 1.00 79.88 86 SER A C 1
ATOM 657 O O . SER A 1 86 ? 22.242 8.593 -15.888 1.00 79.88 86 SER A O 1
ATOM 659 N N . GLN A 1 87 ? 20.236 7.744 -15.316 1.00 75.31 87 GLN A N 1
ATOM 660 C CA . GLN A 1 87 ? 19.847 7.238 -16.636 1.00 75.31 87 GLN A CA 1
ATOM 661 C C . GLN A 1 87 ? 18.896 8.184 -17.375 1.00 75.31 87 GLN A C 1
ATOM 663 O O . GLN A 1 87 ? 18.264 7.778 -18.350 1.00 75.31 87 GLN A O 1
ATOM 668 N N . TRP A 1 88 ? 18.755 9.429 -16.910 1.00 74.06 88 TRP A N 1
ATOM 669 C CA . TRP A 1 88 ? 17.820 10.368 -17.512 1.00 74.06 88 TRP A CA 1
ATOM 670 C C . TRP A 1 88 ? 18.205 10.623 -18.977 1.00 74.06 88 TRP A C 1
ATOM 672 O O . TRP A 1 88 ? 19.324 11.078 -19.237 1.00 74.06 88 TRP A O 1
ATOM 682 N N . PRO A 1 89 ? 17.323 10.336 -19.951 1.00 68.75 89 PRO A N 1
ATOM 683 C CA . PRO A 1 89 ? 17.686 10.458 -21.353 1.00 68.75 89 PRO A CA 1
ATOM 684 C C . PRO A 1 89 ? 17.945 11.917 -21.736 1.00 68.75 89 PRO A C 1
ATOM 686 O O . PRO A 1 89 ? 17.205 12.826 -21.358 1.00 68.75 89 PRO A O 1
ATOM 689 N N . SER A 1 90 ? 18.994 12.129 -22.534 1.00 66.06 90 SER A N 1
ATOM 690 C CA . SER A 1 90 ? 19.408 13.437 -23.063 1.00 66.06 90 SER A CA 1
ATOM 691 C C . SER A 1 90 ? 18.348 14.071 -23.971 1.00 66.06 90 SER A C 1
ATOM 693 O O . SER A 1 90 ? 18.256 15.292 -24.062 1.00 66.06 90 SER A O 1
ATOM 695 N N . GLU A 1 91 ? 17.542 13.234 -24.628 1.00 61.91 91 GLU A N 1
ATOM 696 C CA . GLU A 1 91 ? 16.408 13.612 -25.467 1.00 61.91 91 GLU A CA 1
ATOM 697 C C . GLU A 1 91 ? 15.165 12.864 -24.971 1.00 61.91 91 GLU A C 1
ATOM 699 O O . GLU A 1 91 ? 14.929 11.703 -25.304 1.00 61.91 91 GLU A O 1
ATOM 704 N N . ALA A 1 92 ? 14.371 13.516 -24.123 1.00 58.00 92 ALA A N 1
ATOM 705 C CA . ALA A 1 92 ? 13.094 12.969 -23.688 1.00 58.00 92 ALA A CA 1
ATOM 706 C C . ALA A 1 92 ? 12.049 13.170 -24.797 1.00 58.00 92 ALA A C 1
ATOM 708 O O . ALA A 1 92 ? 11.506 14.264 -24.962 1.00 58.00 92 ALA A O 1
ATOM 709 N N . SER A 1 93 ? 11.748 12.116 -25.557 1.00 58.22 93 SER A N 1
ATOM 710 C CA . SER A 1 93 ? 10.527 12.097 -26.365 1.00 58.22 93 SER A CA 1
ATOM 711 C C . SER A 1 93 ? 9.350 11.763 -25.447 1.00 58.22 93 SER A C 1
ATOM 713 O O . SER A 1 93 ? 9.213 10.647 -24.954 1.00 58.22 93 SER A O 1
ATOM 715 N N . LEU A 1 94 ? 8.513 12.760 -25.157 1.00 60.91 94 LEU A N 1
ATOM 716 C CA . LEU A 1 94 ? 7.241 12.526 -24.478 1.00 60.91 94 LEU A CA 1
ATOM 717 C C . LEU A 1 94 ? 6.309 11.819 -25.465 1.00 60.91 94 LEU A C 1
ATOM 719 O O . LEU A 1 94 ? 5.647 12.463 -26.282 1.00 60.91 94 LEU A O 1
ATOM 723 N N . LEU A 1 95 ? 6.273 10.490 -25.408 1.00 59.03 95 LEU A N 1
ATOM 724 C CA . LEU A 1 95 ? 5.262 9.703 -26.103 1.00 59.03 95 LEU A CA 1
ATOM 725 C C . LEU A 1 95 ? 3.910 9.971 -25.434 1.00 59.03 95 LEU A C 1
ATOM 727 O O . LEU A 1 95 ? 3.551 9.380 -24.421 1.00 59.03 95 LEU A O 1
ATOM 731 N N . THR A 1 96 ? 3.159 10.913 -25.995 1.00 57.22 96 THR A N 1
ATOM 732 C CA . THR A 1 96 ? 1.777 11.205 -25.602 1.00 57.22 96 THR A CA 1
ATOM 733 C C . THR A 1 96 ? 0.835 10.257 -26.337 1.00 57.22 96 THR A C 1
ATOM 735 O O . THR A 1 96 ? 0.087 10.650 -27.226 1.00 57.22 96 THR A O 1
ATOM 738 N N . SER A 1 97 ? 0.886 8.971 -25.995 1.00 62.91 97 SER A N 1
ATOM 739 C CA . SER A 1 97 ? -0.092 7.989 -26.467 1.00 62.91 97 SER A CA 1
ATOM 740 C C . SER A 1 97 ? -1.030 7.620 -25.324 1.00 62.91 97 SER A C 1
ATOM 742 O O . SER A 1 97 ? -0.763 6.703 -24.554 1.00 62.91 97 SER A O 1
ATOM 744 N N . GLY A 1 98 ? -2.129 8.358 -25.197 1.00 63.28 98 GLY A N 1
ATOM 745 C CA . GLY A 1 98 ? -3.166 8.075 -24.213 1.00 63.28 98 GLY A CA 1
ATOM 746 C C . GLY A 1 98 ? -4.448 8.825 -24.545 1.00 63.28 98 GLY A C 1
ATOM 747 O O . GLY A 1 98 ? -4.413 10.013 -24.847 1.00 63.28 98 GLY A O 1
ATOM 748 N N . ASN A 1 99 ? -5.582 8.129 -24.487 1.00 75.50 99 ASN A N 1
ATOM 749 C CA . ASN A 1 99 ? -6.909 8.709 -24.731 1.00 75.50 99 ASN A CA 1
ATOM 750 C C . ASN A 1 99 ? -7.516 9.365 -23.471 1.00 75.50 99 ASN A C 1
ATOM 752 O O . ASN A 1 99 ? -8.653 9.834 -23.506 1.00 75.50 99 ASN A O 1
ATOM 756 N N . MET A 1 100 ? -6.791 9.363 -22.346 1.00 83.25 100 MET A N 1
ATOM 757 C CA . MET A 1 100 ? -7.278 9.858 -21.059 1.00 83.25 100 MET A CA 1
ATOM 758 C C . MET A 1 100 ? -7.151 11.381 -20.972 1.00 83.25 100 MET A C 1
ATOM 760 O O . MET A 1 100 ? -6.099 11.946 -21.275 1.00 83.25 100 MET A O 1
ATOM 764 N N . SER A 1 101 ? -8.216 12.059 -20.540 1.00 88.75 101 SER A N 1
ATOM 765 C CA . SER A 1 101 ? -8.165 13.504 -20.310 1.00 88.75 101 SER A CA 1
ATOM 766 C C . SER A 1 101 ? -7.325 13.832 -19.071 1.00 88.75 101 SER A C 1
ATOM 768 O O . SER A 1 101 ? -7.240 13.041 -18.133 1.00 88.75 101 SER A O 1
ATOM 770 N N . PHE A 1 102 ? -6.752 15.037 -19.029 1.00 87.19 102 PHE A N 1
ATOM 771 C CA . PHE A 1 102 ? -6.032 15.518 -17.846 1.00 87.19 102 PHE A CA 1
ATOM 772 C C . PHE A 1 102 ? -6.897 15.475 -16.577 1.00 87.19 102 PHE A C 1
ATOM 774 O O . PHE A 1 102 ? -6.408 15.106 -15.516 1.00 87.19 102 PHE A O 1
ATOM 781 N N . ILE A 1 103 ? -8.185 15.824 -16.690 1.00 88.31 103 ILE A N 1
ATOM 782 C CA . ILE A 1 103 ? -9.115 15.821 -15.553 1.00 88.31 103 ILE A CA 1
ATOM 783 C C . ILE A 1 103 ? -9.313 14.395 -15.034 1.00 88.31 103 ILE A C 1
ATOM 785 O O . ILE A 1 103 ? -9.204 14.176 -13.835 1.00 88.31 103 ILE A O 1
ATOM 789 N N . ALA A 1 104 ? -9.512 13.422 -15.926 1.00 86.50 104 ALA A N 1
ATOM 790 C CA . ALA A 1 104 ? -9.640 12.019 -15.539 1.00 86.50 104 ALA A CA 1
ATOM 791 C C . ALA A 1 104 ? -8.366 11.496 -14.846 1.00 86.50 104 ALA A C 1
ATOM 793 O O . ALA A 1 104 ? -8.452 10.850 -13.805 1.00 86.50 104 ALA A O 1
ATOM 794 N N . ALA A 1 105 ? -7.183 11.834 -15.370 1.00 86.12 105 ALA A N 1
ATOM 795 C CA . ALA A 1 105 ? -5.910 11.467 -14.747 1.00 86.12 105 ALA A CA 1
ATOM 796 C C . ALA A 1 105 ? -5.719 12.126 -13.367 1.00 86.12 105 ALA A C 1
ATOM 798 O O . ALA A 1 105 ? -5.215 11.496 -12.434 1.00 86.12 105 ALA A O 1
ATOM 799 N N . LEU A 1 106 ? -6.142 13.385 -13.220 1.00 88.81 106 LEU A N 1
ATOM 800 C CA . LEU A 1 106 ? -6.110 14.113 -11.954 1.00 88.81 106 LEU A CA 1
ATOM 801 C C . LEU A 1 106 ? -7.047 13.478 -10.919 1.00 88.81 106 LEU A C 1
ATOM 803 O O . LEU A 1 106 ? -6.631 13.267 -9.782 1.00 88.81 106 LEU A O 1
ATOM 807 N N . GLU A 1 107 ? -8.278 13.142 -11.307 1.00 89.06 107 GLU A N 1
ATOM 808 C CA . GLU A 1 107 ? -9.256 12.487 -10.429 1.00 89.06 107 GLU A CA 1
ATOM 809 C C . GLU A 1 107 ? -8.740 11.141 -9.913 1.00 89.06 107 GLU A C 1
ATOM 811 O O . GLU A 1 107 ? -8.757 10.909 -8.704 1.00 89.06 107 GLU A O 1
ATOM 816 N N . LEU A 1 108 ? -8.185 10.296 -10.788 1.00 87.44 108 LEU A N 1
ATOM 817 C CA . LEU A 1 108 ? -7.586 9.014 -10.393 1.00 87.44 108 LEU A CA 1
ATOM 818 C C . LEU A 1 108 ? -6.396 9.199 -9.441 1.00 87.44 108 LEU A C 1
ATOM 820 O O . LEU A 1 108 ? -6.278 8.492 -8.437 1.00 87.44 108 LEU A O 1
ATOM 824 N N . SER A 1 109 ? -5.547 10.195 -9.715 1.00 87.00 109 SER A N 1
ATOM 825 C CA . SER A 1 109 ? -4.383 10.513 -8.875 1.00 87.00 109 SER A CA 1
ATOM 826 C C . SER A 1 109 ? -4.777 10.996 -7.475 1.00 87.00 109 SER A C 1
ATOM 828 O O . SER A 1 109 ? -4.017 10.824 -6.521 1.00 87.00 109 SER A O 1
ATOM 830 N N . ILE A 1 110 ? -5.958 11.605 -7.335 1.00 87.25 110 ILE A N 1
ATOM 831 C CA . ILE A 1 110 ? -6.513 12.058 -6.054 1.00 87.25 110 ILE A CA 1
ATOM 832 C C . ILE A 1 110 ? -7.255 10.918 -5.340 1.00 87.25 110 ILE A C 1
ATOM 834 O O . ILE A 1 110 ? -7.131 10.784 -4.121 1.00 87.25 110 ILE A O 1
ATOM 838 N N . ALA A 1 111 ? -7.987 10.075 -6.073 1.00 87.62 111 ALA A N 1
ATOM 839 C CA . ALA A 1 111 ? -8.767 8.971 -5.512 1.00 87.62 111 ALA A CA 1
ATOM 840 C C . ALA A 1 111 ? -7.894 7.997 -4.708 1.00 87.62 111 ALA A C 1
ATOM 842 O O . ALA A 1 111 ? -8.260 7.612 -3.595 1.00 87.62 111 ALA A O 1
ATOM 843 N N . MET A 1 112 ? -6.706 7.663 -5.225 1.00 86.50 112 MET A N 1
ATOM 844 C CA . MET A 1 112 ? -5.787 6.742 -4.556 1.00 86.50 112 MET A CA 1
ATOM 845 C C . MET A 1 112 ? -5.407 7.211 -3.139 1.00 86.50 112 MET A C 1
ATOM 847 O O . MET A 1 112 ? -5.752 6.499 -2.197 1.00 86.50 112 MET A O 1
ATOM 851 N N . PRO A 1 113 ? -4.794 8.390 -2.915 1.00 84.12 113 PRO A N 1
ATOM 852 C CA . PRO A 1 113 ? -4.419 8.827 -1.574 1.00 84.12 113 PRO A CA 1
ATOM 853 C C . PRO A 1 113 ? -5.608 9.123 -0.652 1.00 84.12 113 PRO A C 1
ATOM 855 O O . PRO A 1 113 ? -5.506 8.907 0.557 1.00 84.12 113 PRO A O 1
ATOM 858 N N . LEU A 1 114 ? -6.743 9.582 -1.193 1.00 84.19 114 LEU A N 1
ATOM 859 C CA . LEU A 1 114 ? -7.949 9.820 -0.392 1.00 84.19 114 LEU A CA 1
ATOM 860 C C . LEU A 1 114 ? -8.520 8.531 0.201 1.00 84.19 114 LEU A C 1
ATOM 862 O O . LEU A 1 114 ? -8.995 8.540 1.339 1.00 84.19 114 LEU A O 1
ATOM 866 N N . SER A 1 115 ? -8.413 7.423 -0.532 1.00 85.00 115 SER A N 1
ATOM 867 C CA . SER A 1 115 ? -8.897 6.117 -0.088 1.00 85.00 115 SER A CA 1
ATOM 868 C C . SER A 1 115 ? -8.260 5.673 1.244 1.00 85.00 115 SER A C 1
ATOM 870 O O . SER A 1 115 ? -8.906 5.024 2.061 1.00 85.00 115 SER A O 1
ATOM 872 N N . TRP A 1 116 ? -7.037 6.110 1.554 1.00 84.81 116 TRP A N 1
ATOM 873 C CA . TRP A 1 116 ? -6.313 5.718 2.771 1.00 84.81 116 TRP A CA 1
ATOM 874 C C . TRP A 1 116 ? -6.648 6.565 4.015 1.00 84.81 116 TRP A C 1
ATOM 876 O O . TRP A 1 116 ? -6.197 6.250 5.122 1.00 84.81 116 TRP A O 1
ATOM 886 N N . LEU A 1 117 ? -7.447 7.631 3.880 1.00 83.19 117 LEU A N 1
ATOM 887 C CA . LEU A 1 117 ? -7.788 8.534 4.992 1.00 83.19 117 LEU A CA 1
ATOM 888 C C . LEU A 1 117 ? -8.541 7.863 6.162 1.00 83.19 117 LEU A C 1
ATOM 890 O O . LEU A 1 117 ? -8.237 8.173 7.323 1.00 83.19 117 LEU A O 1
ATOM 894 N N . PRO A 1 118 ? -9.503 6.949 5.932 1.00 81.38 118 PRO A N 1
ATOM 895 C CA . PRO A 1 118 ? -10.137 6.225 7.031 1.00 81.38 118 PRO A CA 1
ATOM 896 C C . PRO A 1 118 ? -9.133 5.338 7.777 1.00 81.38 118 PRO A C 1
ATOM 898 O O . PRO A 1 118 ? -9.121 5.318 9.007 1.00 81.38 118 PRO A O 1
ATOM 901 N N . LEU A 1 119 ? -8.226 4.686 7.043 1.00 81.56 119 LEU A N 1
ATOM 902 C CA . LEU A 1 119 ? -7.232 3.780 7.614 1.00 81.56 119 LEU A CA 1
ATOM 903 C C . LEU A 1 119 ? -6.270 4.516 8.554 1.00 81.56 119 LEU A C 1
ATOM 905 O O . LEU A 1 119 ? -6.068 4.085 9.688 1.00 81.56 119 LEU A O 1
ATOM 909 N N . ILE A 1 120 ? -5.726 5.673 8.160 1.00 81.44 120 ILE A N 1
ATOM 910 C CA . ILE A 1 120 ? -4.842 6.443 9.058 1.00 81.44 120 ILE A CA 1
ATOM 911 C C . ILE A 1 120 ? -5.573 6.925 10.322 1.00 81.44 120 ILE A C 1
ATOM 913 O O . ILE A 1 120 ? -4.967 7.060 11.392 1.00 81.44 120 ILE A O 1
ATOM 917 N N . SER A 1 121 ? -6.885 7.145 10.234 1.00 79.69 121 SER A N 1
ATOM 918 C CA . SER A 1 121 ? -7.708 7.525 11.384 1.00 79.69 121 SER A CA 1
ATOM 919 C C . SER A 1 121 ? -7.826 6.378 12.394 1.00 79.69 121 SER A C 1
ATOM 921 O O . SER A 1 121 ? -7.715 6.618 13.598 1.00 79.69 121 SER A 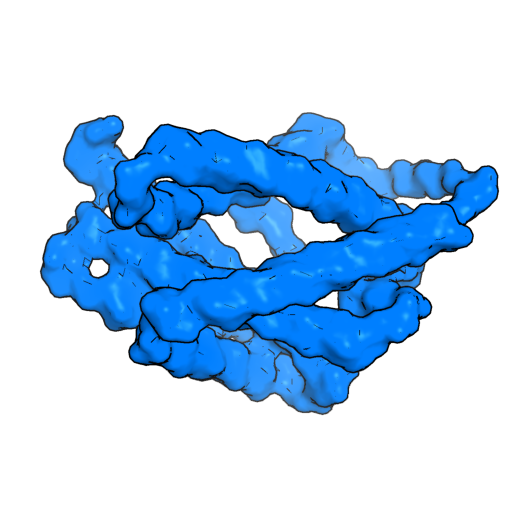O 1
ATOM 923 N N . ASP A 1 122 ? -7.945 5.131 11.927 1.00 78.56 122 ASP A N 1
ATOM 924 C CA . ASP A 1 122 ? -7.957 3.947 12.797 1.00 78.56 122 ASP A CA 1
ATOM 925 C C . ASP A 1 122 ? -6.631 3.775 13.552 1.00 78.56 122 ASP A C 1
ATOM 927 O O . ASP A 1 122 ? -6.629 3.465 14.746 1.00 78.56 122 ASP A O 1
ATOM 931 N N . TYR A 1 123 ? -5.502 4.049 12.893 1.00 76.88 123 TYR A N 1
ATOM 932 C CA . TYR A 1 123 ? -4.165 3.922 13.486 1.00 76.88 123 TYR A CA 1
ATOM 933 C C . TYR A 1 123 ? -3.808 5.060 14.446 1.00 76.88 123 TYR A C 1
ATOM 935 O O . TYR A 1 123 ? -3.115 4.853 15.442 1.00 76.88 123 TYR A O 1
ATOM 943 N N . THR A 1 124 ? -4.281 6.278 14.175 1.00 80.69 124 THR A N 1
ATOM 944 C CA . THR A 1 124 ? -4.000 7.447 15.025 1.00 80.69 124 THR A CA 1
ATOM 945 C C . THR A 1 124 ? -4.958 7.584 16.213 1.00 80.69 124 THR A C 1
ATOM 947 O O . THR A 1 124 ? -4.696 8.398 17.103 1.00 80.69 124 THR A O 1
ATOM 950 N N . ARG A 1 125 ? -6.013 6.756 16.290 1.00 76.88 125 ARG A N 1
ATOM 951 C CA . ARG A 1 125 ? -7.055 6.786 17.335 1.00 76.88 125 ARG A CA 1
ATOM 952 C C . ARG A 1 125 ? -6.520 6.683 18.764 1.00 76.88 125 ARG A C 1
ATOM 954 O O . ARG A 1 125 ? -7.080 7.294 19.668 1.00 76.88 125 ARG A O 1
ATOM 961 N N . GLU A 1 126 ? -5.449 5.924 18.976 1.00 77.06 126 GLU A N 1
ATOM 962 C CA . GLU A 1 126 ? -4.853 5.700 20.305 1.00 77.06 126 GLU A CA 1
ATOM 963 C C . GLU A 1 126 ? -3.665 6.635 20.599 1.00 77.06 126 GLU A C 1
ATOM 965 O O . GLU A 1 126 ? -2.967 6.494 21.607 1.00 77.06 126 GLU A O 1
ATOM 970 N N . SER A 1 127 ? -3.414 7.620 19.730 1.00 80.44 127 SER A N 1
ATOM 971 C CA . SER A 1 127 ? -2.306 8.554 19.904 1.00 80.44 127 SER A CA 1
ATOM 972 C C . SER A 1 127 ? -2.514 9.473 21.108 1.00 80.44 127 SER A C 1
ATOM 974 O O . SER A 1 127 ? -3.528 10.155 21.242 1.00 80.44 127 SER A O 1
ATOM 976 N N . LYS A 1 128 ? -1.473 9.596 21.941 1.00 84.06 128 LYS A N 1
ATOM 977 C CA . LYS A 1 128 ? -1.436 10.538 23.076 1.00 84.06 128 LYS A CA 1
ATOM 978 C C . LYS A 1 128 ? -1.524 12.009 22.640 1.00 84.06 128 LYS A C 1
ATOM 980 O O . LYS A 1 128 ? -1.872 12.862 23.451 1.00 84.06 128 LYS A O 1
ATOM 985 N N . LYS A 1 129 ? -1.154 12.321 21.389 1.00 88.75 129 LYS A N 1
ATOM 986 C CA . LYS A 1 129 ? -1.157 13.675 20.808 1.00 88.75 129 LYS A CA 1
ATOM 987 C C . LYS A 1 129 ? -1.813 13.643 19.419 1.00 88.75 129 LYS A C 1
ATOM 989 O O . LYS A 1 129 ? -1.091 13.643 18.419 1.00 88.75 129 LYS A O 1
ATOM 994 N N . PRO A 1 130 ? -3.155 13.632 19.335 1.00 83.75 130 PRO A N 1
ATOM 995 C CA . PRO A 1 130 ? -3.876 13.381 18.086 1.00 83.75 130 PRO A CA 1
ATOM 996 C C . PRO A 1 130 ? -3.547 14.409 16.997 1.00 83.75 130 PRO A C 1
ATOM 998 O O . PRO A 1 130 ? -3.142 14.026 15.908 1.00 83.75 130 PRO A O 1
ATOM 1001 N N . PHE A 1 131 ? -3.590 15.711 17.308 1.00 85.62 131 PHE A N 1
ATOM 10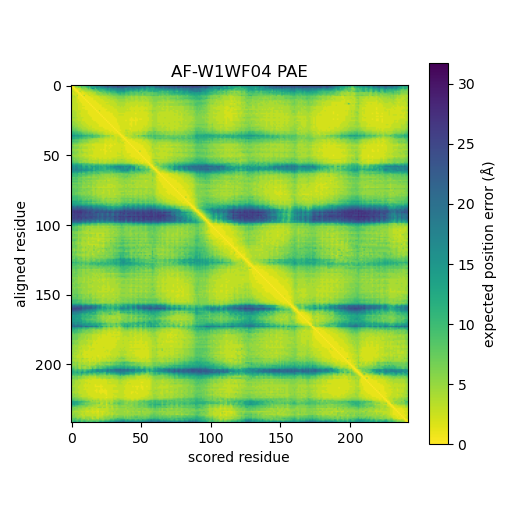02 C CA . PHE A 1 131 ? -3.303 16.762 16.322 1.00 85.62 131 PHE A CA 1
ATOM 1003 C C . PHE A 1 131 ? -1.893 16.654 15.722 1.00 85.62 131 PHE A C 1
ATOM 1005 O O . PHE A 1 131 ? -1.715 16.703 14.508 1.00 85.62 131 PHE A O 1
ATOM 1012 N N . SER A 1 132 ? -0.883 16.465 16.576 1.00 87.88 132 SER A N 1
ATOM 1013 C CA . SER A 1 132 ? 0.506 16.336 16.131 1.00 87.88 132 SER A CA 1
ATOM 1014 C C . SER A 1 132 ? 0.726 15.058 15.320 1.00 87.88 132 SER A C 1
ATOM 1016 O O . SER A 1 132 ? 1.439 15.102 14.319 1.00 87.88 132 SER A O 1
ATOM 1018 N N . ALA A 1 133 ? 0.101 13.943 15.711 1.00 85.44 133 ALA A N 1
ATOM 1019 C CA . ALA A 1 133 ? 0.182 12.685 14.975 1.00 85.44 133 ALA A CA 1
ATOM 1020 C C . ALA A 1 133 ? -0.464 12.789 13.588 1.00 85.44 133 ALA A C 1
ATOM 1022 O O . ALA A 1 133 ? 0.163 12.409 12.600 1.00 85.44 133 ALA A O 1
ATOM 1023 N N . SER A 1 134 ? -1.665 13.364 13.492 1.00 85.81 134 SER A N 1
ATOM 1024 C CA . SER A 1 134 ? -2.352 13.570 12.215 1.00 85.81 134 SER A CA 1
ATOM 1025 C C . SER A 1 134 ? -1.585 14.523 11.299 1.00 85.81 134 SER A C 1
ATOM 1027 O O . SER A 1 134 ? -1.378 14.197 10.135 1.00 85.81 134 SER A O 1
ATOM 1029 N N . LEU A 1 135 ? -1.092 15.656 11.815 1.00 88.25 135 LEU A N 1
ATOM 1030 C CA . LEU A 1 135 ? -0.327 16.622 11.017 1.00 88.25 135 LEU A CA 1
ATOM 1031 C C . LEU A 1 135 ? 0.988 16.028 10.498 1.00 88.25 135 LEU A C 1
ATOM 1033 O O . LEU A 1 135 ? 1.341 16.222 9.335 1.00 88.25 135 LEU A O 1
ATOM 1037 N N . THR A 1 136 ? 1.699 15.281 11.346 1.00 89.69 136 THR A N 1
ATOM 1038 C CA . THR A 1 136 ? 2.947 14.609 10.954 1.00 89.69 136 THR A CA 1
ATOM 1039 C C . THR A 1 136 ? 2.669 13.555 9.888 1.00 89.69 136 THR A C 1
ATOM 1041 O O . THR A 1 136 ? 3.348 13.536 8.866 1.00 89.69 136 THR A O 1
ATOM 1044 N N . SER A 1 137 ? 1.632 12.735 10.084 1.00 86.88 137 SER A N 1
ATOM 1045 C CA . SER A 1 137 ? 1.234 11.698 9.126 1.00 86.88 137 SER A CA 1
ATOM 1046 C C . SER A 1 137 ? 0.848 12.306 7.781 1.00 86.88 137 SER A C 1
ATOM 1048 O O . SER A 1 137 ? 1.367 11.877 6.760 1.00 86.88 137 SER A O 1
ATOM 1050 N N . ALA A 1 138 ? 0.024 13.358 7.774 1.00 87.88 138 ALA A N 1
ATOM 1051 C CA . ALA A 1 138 ? -0.378 14.047 6.550 1.00 87.88 138 ALA A CA 1
ATOM 1052 C C . ALA A 1 138 ? 0.820 14.666 5.811 1.00 87.88 138 ALA A C 1
ATOM 1054 O O . ALA A 1 138 ? 0.930 14.537 4.593 1.00 87.88 138 ALA A O 1
ATOM 1055 N N . THR A 1 139 ? 1.744 15.298 6.541 1.00 90.44 139 THR A N 1
ATOM 1056 C CA . THR A 1 139 ? 2.933 15.934 5.950 1.00 90.44 139 THR A CA 1
ATOM 1057 C C . THR A 1 139 ? 3.869 14.898 5.334 1.00 90.44 139 THR A C 1
ATOM 1059 O O . THR A 1 139 ? 4.247 15.027 4.171 1.00 90.44 139 THR A O 1
ATOM 1062 N N . VAL A 1 140 ? 4.214 13.848 6.088 1.00 89.81 140 VAL A N 1
ATOM 1063 C CA . VAL A 1 140 ? 5.085 12.767 5.605 1.00 89.81 140 VAL A CA 1
ATOM 1064 C C . VAL A 1 140 ? 4.435 12.062 4.420 1.00 89.81 140 VAL A C 1
ATOM 1066 O O . VAL A 1 140 ? 5.077 11.903 3.388 1.00 89.81 140 VAL A O 1
ATOM 1069 N N . TYR A 1 141 ? 3.147 11.726 4.524 1.00 87.44 141 TYR A N 1
ATOM 1070 C CA . TYR A 1 141 ? 2.410 11.072 3.449 1.00 87.44 141 TYR A CA 1
ATOM 1071 C C . TYR A 1 141 ? 2.385 11.908 2.167 1.00 87.44 141 TYR A C 1
ATOM 1073 O O . TYR A 1 141 ? 2.610 11.370 1.086 1.00 87.44 141 TYR A O 1
ATOM 1081 N N . THR A 1 142 ? 2.197 13.226 2.276 1.00 89.81 142 THR A N 1
ATOM 1082 C CA . THR A 1 142 ? 2.213 14.136 1.119 1.00 89.81 142 THR A CA 1
ATOM 1083 C C . THR A 1 142 ? 3.578 14.145 0.434 1.00 89.81 142 THR A C 1
ATOM 1085 O O . THR A 1 142 ? 3.663 13.942 -0.775 1.00 89.81 142 THR A O 1
ATOM 1088 N N . VAL A 1 143 ? 4.659 14.340 1.197 1.00 91.06 143 VAL A N 1
ATOM 1089 C CA . VAL A 1 143 ? 6.024 14.390 0.645 1.00 91.06 143 VAL A CA 1
ATOM 1090 C C . VAL A 1 143 ? 6.401 13.055 0.006 1.00 91.06 143 VAL A C 1
ATOM 1092 O O . VAL A 1 143 ? 6.881 13.030 -1.126 1.00 91.06 143 VAL A O 1
ATOM 1095 N N . THR A 1 144 ? 6.142 11.943 0.695 1.00 88.50 144 THR A N 1
ATOM 1096 C CA . THR A 1 144 ? 6.419 10.602 0.171 1.00 88.50 144 THR A CA 1
ATOM 1097 C C . THR A 1 144 ? 5.597 10.311 -1.082 1.00 88.50 144 THR A C 1
ATOM 1099 O O . THR A 1 144 ? 6.150 9.786 -2.044 1.00 88.50 144 THR A O 1
ATOM 1102 N N . SER A 1 145 ? 4.321 10.705 -1.123 1.00 88.56 145 SER A N 1
ATOM 1103 C CA . SER A 1 145 ? 3.468 10.517 -2.303 1.00 88.56 145 SER A CA 1
ATOM 1104 C C . SER A 1 145 ? 3.992 11.288 -3.511 1.00 88.56 145 SER A C 1
ATOM 1106 O O . SER A 1 145 ? 4.067 10.720 -4.593 1.00 88.56 145 SER A O 1
ATOM 1108 N N . ILE A 1 146 ? 4.427 12.543 -3.342 1.00 89.69 146 ILE A N 1
ATOM 1109 C CA . ILE A 1 146 ? 5.022 13.335 -4.436 1.00 89.69 146 ILE A CA 1
ATOM 1110 C C . ILE A 1 146 ? 6.240 12.614 -5.026 1.00 89.69 146 ILE A C 1
ATOM 1112 O O . ILE A 1 146 ? 6.362 12.503 -6.247 1.00 89.69 146 ILE A O 1
ATOM 1116 N N . VAL A 1 147 ? 7.122 12.091 -4.169 1.00 89.25 147 VAL A N 1
ATOM 1117 C CA . VAL A 1 147 ? 8.300 11.330 -4.609 1.00 89.25 147 VAL A CA 1
ATOM 1118 C C . VAL A 1 147 ? 7.878 10.054 -5.340 1.00 89.25 147 VAL A C 1
ATOM 1120 O O . VAL A 1 147 ? 8.350 9.816 -6.448 1.00 89.25 147 VAL A O 1
ATOM 1123 N N . MET A 1 148 ? 6.957 9.271 -4.773 1.00 87.50 148 MET A N 1
ATOM 1124 C CA . MET A 1 148 ? 6.452 8.030 -5.375 1.00 87.50 148 MET A CA 1
ATOM 1125 C C . MET A 1 148 ? 5.794 8.258 -6.737 1.00 87.50 148 MET A C 1
ATOM 1127 O O . MET A 1 148 ? 6.134 7.564 -7.689 1.00 87.50 148 MET A O 1
ATOM 1131 N N . TYR A 1 149 ? 4.912 9.252 -6.865 1.00 87.88 149 TYR A N 1
ATOM 1132 C CA . TYR A 1 149 ? 4.271 9.593 -8.138 1.00 87.88 149 TYR A CA 1
ATOM 1133 C C . TYR A 1 149 ? 5.289 10.041 -9.187 1.00 87.88 149 TYR A C 1
ATOM 1135 O O . TYR A 1 149 ? 5.208 9.627 -10.342 1.00 87.88 149 TYR A O 1
ATOM 1143 N N . THR A 1 150 ? 6.278 10.845 -8.787 1.00 86.31 150 THR A N 1
ATOM 1144 C CA . THR A 1 150 ? 7.343 11.294 -9.695 1.00 86.31 150 THR A CA 1
ATOM 1145 C C . THR A 1 150 ? 8.181 10.113 -10.184 1.00 86.31 150 THR A C 1
ATOM 1147 O O . THR A 1 150 ? 8.490 10.027 -11.373 1.00 86.31 150 THR A O 1
ATOM 1150 N N . LEU A 1 151 ? 8.524 9.181 -9.290 1.00 85.25 151 LEU A N 1
ATOM 1151 C CA . LEU A 1 151 ? 9.259 7.967 -9.642 1.00 85.25 151 LEU A CA 1
ATOM 1152 C C . LEU A 1 151 ? 8.434 7.026 -10.512 1.00 85.25 151 LEU A C 1
ATOM 1154 O O . LEU A 1 151 ? 8.957 6.549 -11.509 1.00 85.25 151 LEU A O 1
ATOM 1158 N N . GLY A 1 152 ? 7.162 6.799 -10.186 1.00 83.81 152 GLY A N 1
ATO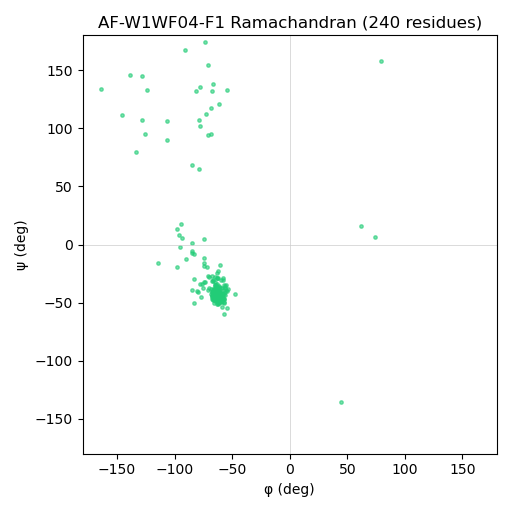M 1159 C CA . GLY A 1 152 ? 6.260 5.964 -10.979 1.00 83.81 152 GLY A CA 1
ATOM 1160 C C . GLY A 1 152 ? 6.077 6.505 -12.396 1.00 83.81 152 GLY A C 1
ATOM 1161 O O . GLY A 1 152 ? 6.210 5.757 -13.359 1.00 83.81 152 GLY A O 1
ATOM 1162 N N . LEU A 1 153 ? 5.878 7.819 -12.541 1.00 81.81 153 LEU A N 1
ATOM 1163 C CA . LEU A 1 153 ? 5.806 8.470 -13.850 1.00 81.81 153 LEU A CA 1
ATOM 1164 C C . LEU A 1 153 ? 7.127 8.345 -14.619 1.00 81.81 153 LEU A C 1
ATOM 1166 O O . LEU A 1 153 ? 7.127 8.010 -15.800 1.00 81.81 153 LEU A O 1
ATOM 1170 N N . SER A 1 154 ? 8.257 8.583 -13.951 1.00 80.06 154 SER A N 1
ATOM 1171 C CA . SER A 1 154 ? 9.578 8.437 -14.571 1.00 80.06 154 SER A CA 1
ATOM 1172 C C . SER A 1 154 ? 9.814 6.992 -15.023 1.00 80.06 154 SER A C 1
ATOM 1174 O O . SER A 1 154 ? 10.283 6.764 -16.134 1.00 80.06 154 SER A O 1
ATOM 1176 N N . ALA A 1 155 ? 9.445 6.014 -14.194 1.00 78.88 155 ALA A N 1
ATOM 1177 C CA . ALA A 1 155 ? 9.531 4.586 -14.480 1.00 78.88 155 ALA A CA 1
ATOM 1178 C C . ALA A 1 155 ? 8.645 4.192 -15.669 1.00 78.88 155 ALA A C 1
ATOM 1180 O O . ALA A 1 155 ? 9.103 3.461 -16.540 1.00 78.88 155 ALA A O 1
ATOM 1181 N N . ALA A 1 156 ? 7.432 4.736 -15.768 1.00 77.75 156 ALA A N 1
ATOM 1182 C CA . ALA A 1 156 ? 6.541 4.492 -16.899 1.00 77.75 156 ALA A CA 1
ATOM 1183 C C . ALA A 1 156 ? 7.080 5.072 -18.221 1.00 77.75 156 ALA A C 1
ATOM 1185 O O . ALA A 1 156 ? 6.937 4.449 -19.268 1.00 77.75 156 ALA A O 1
ATOM 1186 N N . ILE A 1 157 ? 7.720 6.247 -18.190 1.00 76.31 157 ILE A N 1
ATOM 1187 C CA . ILE A 1 157 ? 8.251 6.895 -19.402 1.00 76.31 157 ILE A CA 1
ATOM 1188 C C . ILE A 1 157 ? 9.593 6.278 -19.830 1.00 76.31 157 ILE A C 1
ATOM 1190 O O . ILE A 1 157 ? 9.836 6.098 -21.022 1.00 76.31 157 ILE A O 1
ATOM 1194 N N . PHE A 1 158 ? 10.480 5.975 -18.877 1.00 72.75 158 PHE A N 1
ATOM 1195 C CA . PHE A 1 158 ? 11.886 5.641 -19.151 1.00 72.75 158 PHE A CA 1
ATOM 1196 C C . PHE A 1 158 ? 12.281 4.202 -18.802 1.00 72.75 158 PHE A C 1
ATOM 1198 O O . PHE A 1 158 ? 13.337 3.742 -19.225 1.00 72.75 158 PHE A O 1
ATOM 1205 N N . GLY A 1 159 ? 11.477 3.491 -18.010 1.00 65.81 159 GLY A N 1
ATOM 1206 C CA . GLY A 1 159 ? 11.832 2.186 -17.447 1.00 65.81 159 GLY A CA 1
ATOM 1207 C C . GLY A 1 159 ? 11.786 1.024 -18.439 1.00 65.81 159 GLY A C 1
ATOM 1208 O O . GLY A 1 159 ? 12.362 -0.025 -18.154 1.00 65.81 159 GLY A O 1
ATOM 1209 N N . GLY A 1 160 ? 11.141 1.198 -19.598 1.00 59.97 160 GLY A N 1
ATOM 1210 C CA . GLY A 1 160 ? 11.173 0.235 -20.707 1.00 59.97 160 GLY A CA 1
ATOM 1211 C C . GLY A 1 160 ? 10.591 -1.151 -20.396 1.00 59.97 160 GLY A C 1
ATOM 1212 O O . GLY A 1 160 ? 10.864 -2.092 -21.138 1.00 59.97 160 GLY A O 1
ATOM 1213 N N . GLY A 1 161 ? 9.828 -1.293 -19.309 1.00 60.56 161 GLY A N 1
ATOM 1214 C CA . GLY A 1 161 ? 9.175 -2.535 -18.906 1.00 60.56 161 GLY A CA 1
ATOM 1215 C C . GLY A 1 161 ? 7.763 -2.273 -18.393 1.00 60.56 161 GLY A C 1
ATOM 1216 O O . GLY A 1 161 ? 7.517 -1.252 -17.755 1.00 60.56 161 GLY A O 1
ATOM 1217 N N . ASP A 1 162 ? 6.857 -3.212 -18.660 1.00 58.56 162 ASP A N 1
ATOM 1218 C CA . ASP A 1 162 ? 5.430 -3.085 -18.333 1.00 58.56 162 ASP A CA 1
ATOM 1219 C C . ASP A 1 162 ? 5.133 -3.266 -16.831 1.00 58.56 162 ASP A C 1
ATOM 1221 O O . ASP A 1 162 ? 4.037 -2.954 -16.374 1.00 58.56 162 ASP A O 1
ATOM 1225 N N . SER A 1 163 ? 6.107 -3.742 -16.039 1.00 68.12 163 SER A N 1
ATOM 1226 C CA . SER A 1 163 ? 5.957 -3.950 -14.595 1.00 68.12 163 SER A CA 1
ATOM 1227 C C . SER A 1 163 ? 7.078 -3.294 -13.784 1.00 68.12 163 SER A C 1
ATOM 1229 O O . SER A 1 163 ? 8.252 -3.297 -14.172 1.00 68.12 163 SER A O 1
ATOM 1231 N N . ILE A 1 164 ? 6.732 -2.790 -12.594 1.00 70.62 164 ILE A N 1
ATOM 1232 C CA . ILE A 1 164 ? 7.700 -2.221 -11.640 1.00 70.62 164 ILE A CA 1
ATOM 1233 C C . ILE A 1 164 ? 8.783 -3.237 -11.247 1.00 70.62 164 ILE A C 1
ATOM 1235 O O . ILE A 1 164 ? 9.935 -2.870 -11.019 1.00 70.62 164 ILE A O 1
ATOM 1239 N N . ILE A 1 165 ? 8.429 -4.524 -11.234 1.00 72.81 165 ILE A N 1
ATOM 1240 C CA . ILE A 1 165 ? 9.335 -5.626 -10.914 1.00 72.81 165 ILE A CA 1
ATOM 1241 C C . ILE A 1 165 ? 10.440 -5.723 -11.968 1.00 72.81 165 ILE A C 1
ATOM 1243 O O . ILE A 1 165 ? 11.623 -5.734 -11.624 1.00 72.81 165 ILE A O 1
ATOM 1247 N N . THR A 1 166 ? 10.073 -5.711 -13.251 1.00 73.25 166 THR A N 1
ATOM 1248 C CA . THR A 1 166 ? 11.032 -5.738 -14.364 1.00 73.25 166 THR A CA 1
ATOM 1249 C C . THR A 1 166 ? 11.952 -4.518 -14.327 1.00 73.25 166 THR A C 1
ATOM 1251 O O . THR A 1 166 ? 13.166 -4.649 -14.488 1.00 73.25 166 THR A O 1
ATOM 1254 N N . ILE A 1 167 ? 11.401 -3.336 -14.035 1.00 77.00 167 ILE A N 1
ATOM 1255 C CA . ILE A 1 167 ? 12.172 -2.090 -13.914 1.00 77.00 167 ILE A CA 1
ATOM 1256 C C . ILE A 1 167 ? 13.209 -2.198 -12.787 1.00 77.00 167 ILE A C 1
ATOM 1258 O O . ILE A 1 167 ? 14.364 -1.813 -12.962 1.00 77.00 167 ILE A O 1
ATOM 1262 N N . MET A 1 168 ? 12.840 -2.770 -11.641 1.00 77.88 168 MET A N 1
ATOM 1263 C CA . MET A 1 168 ? 13.755 -2.954 -10.511 1.00 77.88 168 MET A CA 1
ATOM 1264 C C . MET A 1 168 ? 14.833 -4.007 -10.761 1.00 77.88 168 MET A C 1
ATOM 1266 O O . MET A 1 168 ? 15.980 -3.825 -10.343 1.00 77.88 168 MET A O 1
ATOM 1270 N N . MET A 1 169 ? 14.485 -5.093 -11.450 1.00 77.06 169 MET A N 1
ATOM 1271 C CA . MET A 1 169 ? 15.449 -6.106 -11.878 1.00 77.06 169 MET A CA 1
ATOM 1272 C C . MET A 1 169 ? 16.492 -5.494 -12.821 1.00 77.06 169 MET A C 1
ATOM 1274 O O . MET A 1 169 ? 17.691 -5.672 -12.601 1.00 77.06 169 MET A O 1
ATOM 1278 N N . ASN A 1 170 ? 16.049 -4.691 -13.794 1.00 75.75 170 ASN A N 1
ATOM 1279 C CA . ASN A 1 170 ? 16.925 -3.951 -14.708 1.00 75.75 170 ASN A CA 1
ATOM 1280 C C . ASN A 1 170 ? 17.802 -2.923 -13.979 1.00 75.75 170 ASN A C 1
ATOM 1282 O O . ASN A 1 170 ? 18.955 -2.722 -14.352 1.00 75.75 170 ASN A O 1
ATOM 1286 N N . ALA A 1 171 ? 17.285 -2.320 -12.906 1.00 75.81 171 ALA A N 1
ATOM 1287 C CA . ALA A 1 171 ? 18.011 -1.377 -12.061 1.00 75.81 171 ALA A CA 1
ATOM 1288 C C . ALA A 1 171 ? 19.053 -2.033 -11.127 1.00 75.81 171 ALA A C 1
ATOM 1290 O O . ALA A 1 171 ? 19.629 -1.359 -10.275 1.00 75.81 171 ALA A O 1
ATOM 1291 N N . GLY A 1 172 ? 19.276 -3.350 -11.218 1.00 77.56 172 GLY A N 1
ATOM 1292 C CA . GLY A 1 172 ? 20.261 -4.068 -10.401 1.00 77.56 172 GLY A CA 1
ATOM 1293 C C . GLY A 1 172 ? 19.850 -4.285 -8.940 1.00 77.56 172 GLY A C 1
ATOM 1294 O O . GLY A 1 172 ? 20.645 -4.800 -8.154 1.00 77.56 172 GLY A O 1
ATOM 1295 N N . LEU A 1 173 ? 18.609 -3.945 -8.568 1.00 78.19 173 LEU A N 1
ATOM 1296 C CA . LEU A 1 173 ? 18.063 -4.212 -7.231 1.00 78.19 173 LEU A CA 1
ATOM 1297 C C . LEU A 1 173 ? 17.707 -5.686 -7.022 1.00 78.19 173 LEU A C 1
ATOM 1299 O O . LEU A 1 173 ? 17.606 -6.128 -5.873 1.00 78.19 173 LEU A O 1
ATOM 1303 N N . GLY A 1 174 ? 17.567 -6.437 -8.120 1.00 75.19 174 GLY A N 1
ATOM 1304 C CA . GLY A 1 174 ? 17.485 -7.892 -8.139 1.00 75.19 174 GLY A CA 1
ATOM 1305 C C . GLY A 1 174 ? 16.558 -8.471 -7.066 1.00 75.19 174 GLY A C 1
ATOM 1306 O O . GLY A 1 174 ? 15.481 -7.956 -6.766 1.00 75.19 174 GLY A O 1
ATOM 1307 N N . LEU A 1 175 ? 17.050 -9.524 -6.415 1.00 80.50 175 LEU A N 1
ATOM 1308 C CA . LEU A 1 175 ? 16.370 -10.222 -5.327 1.00 80.50 175 LEU A CA 1
ATOM 1309 C C . LEU A 1 175 ? 16.063 -9.331 -4.109 1.00 80.50 175 LEU A C 1
ATOM 1311 O O . LEU A 1 175 ? 15.029 -9.493 -3.464 1.00 80.50 175 LEU A O 1
ATOM 1315 N N . ALA A 1 176 ? 16.963 -8.406 -3.765 1.00 82.31 176 ALA A N 1
ATOM 1316 C CA . ALA A 1 176 ? 16.842 -7.611 -2.545 1.00 82.31 176 ALA A CA 1
ATOM 1317 C C . ALA A 1 176 ? 15.658 -6.637 -2.619 1.00 82.31 176 ALA A C 1
ATOM 1319 O O . ALA A 1 176 ? 14.894 -6.526 -1.661 1.00 82.31 176 ALA A O 1
ATOM 1320 N N . GLY A 1 177 ? 15.471 -5.978 -3.766 1.00 83.44 177 GLY A N 1
ATOM 1321 C CA . GLY A 1 177 ? 14.331 -5.090 -3.986 1.00 83.44 177 GLY A CA 1
ATOM 1322 C C . GLY A 1 177 ? 12.997 -5.834 -3.970 1.00 83.44 177 GLY A C 1
ATOM 1323 O O . GLY A 1 177 ? 12.048 -5.373 -3.337 1.00 83.44 177 GLY A O 1
ATOM 1324 N N . LEU A 1 178 ? 12.953 -7.021 -4.583 1.00 84.38 178 LEU A N 1
ATOM 1325 C CA . LEU A 1 178 ? 11.758 -7.866 -4.597 1.00 84.38 178 LEU A CA 1
ATOM 1326 C C . LEU A 1 178 ? 11.332 -8.295 -3.194 1.00 84.38 178 LEU A C 1
ATOM 1328 O O . LEU A 1 178 ? 10.161 -8.177 -2.844 1.00 84.38 178 LEU A O 1
ATOM 1332 N N . ILE A 1 179 ? 12.282 -8.729 -2.361 1.00 86.31 179 ILE A N 1
ATOM 1333 C CA . ILE A 1 179 ? 12.004 -9.107 -0.970 1.00 86.31 179 ILE A CA 1
ATOM 1334 C C . ILE A 1 179 ? 11.405 -7.923 -0.200 1.00 86.31 179 ILE A C 1
ATOM 1336 O O . ILE A 1 179 ? 10.415 -8.099 0.509 1.00 86.31 179 ILE A O 1
ATOM 1340 N N . VAL A 1 180 ? 11.964 -6.717 -0.354 1.00 88.19 180 VAL A N 1
ATOM 1341 C CA . VAL A 1 180 ? 11.446 -5.513 0.317 1.00 88.19 180 VAL A CA 1
ATOM 1342 C C . VAL A 1 180 ? 10.009 -5.212 -0.113 1.00 88.19 180 VAL A C 1
ATOM 1344 O O . VAL A 1 180 ? 9.178 -4.939 0.754 1.00 88.19 180 VAL A O 1
ATOM 1347 N N . ILE A 1 181 ? 9.694 -5.310 -1.409 1.00 87.00 181 ILE A N 1
ATOM 1348 C CA . ILE A 1 181 ? 8.325 -5.119 -1.911 1.00 87.00 181 ILE A CA 1
ATOM 1349 C C . ILE A 1 181 ? 7.383 -6.170 -1.341 1.00 87.00 181 ILE A C 1
ATOM 1351 O O . ILE A 1 181 ? 6.364 -5.805 -0.772 1.00 87.00 181 ILE A O 1
ATOM 1355 N N . ILE A 1 182 ? 7.732 -7.455 -1.418 1.00 88.38 182 ILE A N 1
ATOM 1356 C CA . ILE A 1 182 ? 6.874 -8.536 -0.917 1.00 88.38 182 ILE A CA 1
ATOM 1357 C C . ILE A 1 182 ? 6.562 -8.325 0.570 1.00 88.38 182 ILE A C 1
ATOM 1359 O O . ILE A 1 182 ? 5.402 -8.389 0.976 1.00 88.38 182 ILE A O 1
ATOM 1363 N N . PHE A 1 183 ? 7.576 -8.016 1.386 1.00 87.88 183 PHE A N 1
ATOM 1364 C CA . PHE A 1 183 ? 7.365 -7.730 2.806 1.00 87.88 183 PHE A CA 1
ATOM 1365 C C . PHE A 1 183 ? 6.500 -6.489 3.028 1.00 87.88 183 PHE A C 1
ATOM 1367 O O . PHE A 1 183 ? 5.580 -6.538 3.843 1.00 87.88 183 PHE A O 1
ATOM 1374 N N . SER A 1 184 ? 6.757 -5.405 2.294 1.00 88.25 184 SER A N 1
ATOM 1375 C CA . SER A 1 184 ? 5.934 -4.193 2.318 1.00 88.25 184 SER A CA 1
ATOM 1376 C C . SER A 1 184 ? 4.473 -4.504 2.037 1.00 88.25 184 SER A C 1
ATOM 1378 O O . SER A 1 184 ? 3.608 -4.217 2.865 1.00 88.25 184 SER A O 1
ATOM 1380 N N . THR A 1 185 ? 4.204 -5.168 0.919 1.00 89.50 185 THR A N 1
ATOM 1381 C CA . THR A 1 185 ? 2.856 -5.482 0.460 1.00 89.50 185 THR A CA 1
ATOM 1382 C C . THR A 1 185 ? 2.115 -6.359 1.463 1.00 89.50 185 THR A C 1
ATOM 1384 O O . THR A 1 185 ? 0.980 -6.050 1.822 1.00 89.50 185 THR A O 1
ATOM 1387 N N . VAL A 1 186 ? 2.762 -7.388 2.021 1.00 89.00 186 VAL A N 1
ATOM 1388 C CA . VAL A 1 186 ? 2.165 -8.232 3.073 1.00 89.00 186 VAL A CA 1
ATOM 1389 C C . VAL A 1 186 ? 1.828 -7.413 4.320 1.00 89.00 186 VAL A C 1
ATOM 1391 O O . VAL A 1 186 ? 0.733 -7.553 4.868 1.00 89.00 186 VAL A O 1
ATOM 1394 N N . THR A 1 187 ? 2.739 -6.541 4.770 1.00 87.88 187 THR A N 1
ATOM 1395 C CA . THR A 1 187 ? 2.478 -5.707 5.952 1.00 87.88 187 THR A CA 1
ATOM 1396 C C . THR A 1 187 ? 1.338 -4.721 5.721 1.00 87.88 187 THR A C 1
ATOM 1398 O O . THR A 1 187 ? 0.502 -4.580 6.608 1.00 87.88 187 THR A O 1
ATOM 1401 N N . THR A 1 188 ? 1.241 -4.112 4.537 1.00 88.56 188 THR A N 1
ATOM 1402 C CA . THR A 1 188 ? 0.132 -3.221 4.162 1.00 88.56 188 THR A CA 1
ATOM 1403 C C . THR A 1 188 ? -1.191 -3.973 4.071 1.00 88.56 188 THR A C 1
ATOM 1405 O O . THR A 1 188 ? -2.160 -3.556 4.695 1.00 88.56 188 THR A O 1
ATOM 1408 N N . THR A 1 189 ? -1.209 -5.149 3.439 1.00 91.12 189 THR A N 1
ATOM 1409 C CA . THR A 1 189 ? -2.409 -6.004 3.346 1.00 91.12 189 THR A CA 1
ATOM 1410 C C . THR A 1 189 ? -2.956 -6.371 4.730 1.00 91.12 189 THR A C 1
ATOM 1412 O O . THR A 1 189 ? -4.165 -6.398 4.961 1.00 91.12 189 THR A O 1
ATOM 1415 N N . PHE A 1 190 ? -2.065 -6.646 5.687 1.00 89.12 190 PHE A N 1
ATOM 1416 C CA . PHE A 1 190 ? -2.452 -6.869 7.079 1.00 89.12 190 PHE A CA 1
ATOM 1417 C C . PHE A 1 190 ? -3.141 -5.637 7.687 1.00 89.12 190 PHE A C 1
ATOM 1419 O O . PHE A 1 190 ? -4.132 -5.795 8.405 1.00 89.12 190 PHE A O 1
ATOM 1426 N N . MET A 1 191 ? -2.649 -4.427 7.401 1.00 86.94 191 MET A N 1
ATOM 1427 C CA . MET A 1 191 ? -3.266 -3.188 7.882 1.00 86.94 191 MET A CA 1
ATOM 1428 C C . MET A 1 191 ? -4.659 -2.979 7.295 1.00 86.94 191 MET A C 1
ATOM 1430 O O . MET A 1 191 ? -5.571 -2.596 8.031 1.00 86.94 191 MET A O 1
ATOM 1434 N N . ASP A 1 192 ? -4.836 -3.293 6.013 1.00 89.62 192 ASP A N 1
ATOM 1435 C CA . ASP A 1 192 ? -6.118 -3.175 5.317 1.00 89.62 192 ASP A CA 1
ATOM 1436 C C . ASP A 1 192 ? -7.162 -4.099 5.936 1.00 89.62 192 ASP A C 1
ATOM 1438 O O . ASP A 1 192 ? -8.237 -3.662 6.359 1.00 89.62 192 ASP A O 1
ATOM 1442 N N . ALA A 1 193 ? -6.810 -5.378 6.084 1.00 90.12 193 ALA A N 1
ATOM 1443 C CA . ALA A 1 193 ? -7.674 -6.370 6.708 1.00 90.12 193 ALA A CA 1
ATOM 1444 C C . ALA A 1 193 ? -7.993 -6.006 8.167 1.00 90.12 193 ALA A C 1
ATOM 1446 O O . ALA A 1 193 ? -9.140 -6.131 8.609 1.00 90.12 193 ALA A O 1
ATOM 1447 N N . TYR A 1 194 ? -7.003 -5.514 8.919 1.00 88.31 194 TYR A N 1
ATOM 1448 C CA . TYR A 1 194 ? -7.205 -5.067 10.293 1.00 88.31 194 TYR A CA 1
ATOM 1449 C C . TYR A 1 194 ? -8.152 -3.860 10.377 1.00 88.31 194 TYR A C 1
ATOM 1451 O O . TYR A 1 194 ? -9.094 -3.892 11.172 1.00 88.31 194 TYR A O 1
ATOM 1459 N N . SER A 1 195 ? -7.953 -2.825 9.554 1.00 87.19 195 SER A N 1
ATOM 1460 C CA . SER A 1 195 ? -8.814 -1.632 9.516 1.00 87.19 195 SER A CA 1
ATOM 1461 C C . SER A 1 195 ? -10.239 -1.979 9.075 1.00 87.19 195 SER A C 1
ATOM 1463 O O . SER A 1 195 ? -11.202 -1.485 9.665 1.00 87.19 195 SER A O 1
ATOM 1465 N N . ALA A 1 196 ? -10.414 -2.926 8.148 1.00 87.31 196 ALA A N 1
ATOM 1466 C CA . ALA A 1 196 ? -11.735 -3.438 7.785 1.00 87.31 196 ALA A CA 1
ATOM 1467 C C . ALA A 1 196 ? -12.402 -4.153 8.975 1.00 87.31 196 ALA A C 1
ATOM 1469 O O . ALA A 1 196 ? -13.583 -3.942 9.269 1.00 87.31 196 ALA A O 1
ATOM 1470 N N . GLY A 1 197 ? -11.623 -4.940 9.723 1.00 86.06 197 GLY A N 1
ATOM 1471 C CA . GLY A 1 197 ? -12.040 -5.544 10.984 1.00 86.06 197 GLY A CA 1
ATOM 1472 C C . GLY A 1 197 ? -12.450 -4.511 12.039 1.00 86.06 197 GLY A C 1
ATOM 1473 O O . GLY A 1 197 ? -13.475 -4.685 12.695 1.00 86.06 197 GLY A O 1
ATOM 1474 N N . VAL A 1 198 ? -11.715 -3.409 12.198 1.00 84.75 198 VAL A N 1
ATOM 1475 C CA . VAL A 1 198 ? -12.081 -2.319 13.122 1.00 84.75 198 VAL A CA 1
ATOM 1476 C C . VAL A 1 198 ? -13.340 -1.589 12.650 1.00 84.75 198 VAL A C 1
ATOM 1478 O O . VAL A 1 198 ? -14.266 -1.409 13.444 1.00 84.75 198 VAL A O 1
ATOM 1481 N N . SER A 1 199 ? -13.432 -1.256 11.363 1.00 84.06 199 SER A N 1
ATOM 1482 C CA . SER A 1 199 ? -14.596 -0.595 10.754 1.00 84.06 199 SER A CA 1
ATOM 1483 C C . SER A 1 199 ? -15.888 -1.384 10.975 1.00 84.06 199 SER 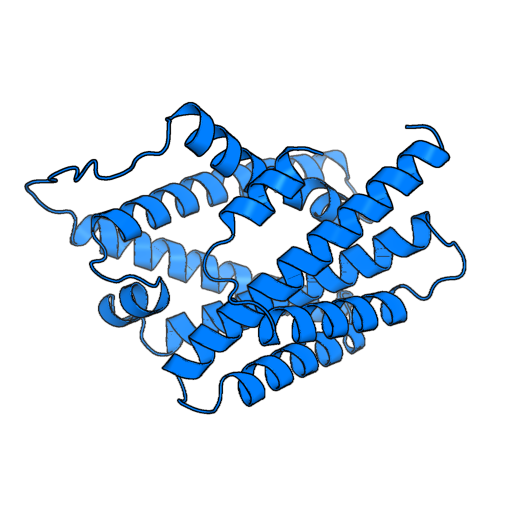A C 1
ATOM 1485 O O . SER A 1 199 ? -16.943 -0.806 11.243 1.00 84.06 199 SER A O 1
ATOM 1487 N N . SER A 1 200 ? -15.805 -2.715 10.969 1.00 83.50 200 SER A N 1
ATOM 1488 C CA . SER A 1 200 ? -16.957 -3.585 11.205 1.00 83.50 200 SER A CA 1
ATOM 1489 C C . SER A 1 200 ? -17.581 -3.453 12.598 1.00 83.50 200 SER A C 1
ATOM 1491 O O . SER A 1 200 ? -18.795 -3.610 12.740 1.00 83.50 200 SER A O 1
ATOM 1493 N N . THR A 1 201 ? -16.788 -3.095 13.616 1.00 81.44 201 THR A N 1
ATOM 1494 C CA . THR A 1 201 ? -17.285 -2.908 14.991 1.00 81.44 201 THR A CA 1
ATOM 1495 C C . THR A 1 201 ? -18.213 -1.699 15.103 1.00 81.44 201 THR A C 1
ATOM 1497 O O . THR A 1 201 ? -19.141 -1.706 15.906 1.00 81.44 201 THR A O 1
ATOM 1500 N N . THR A 1 202 ? -18.037 -0.703 14.227 1.00 78.44 202 THR A N 1
ATOM 1501 C CA . THR A 1 202 ? -18.927 0.461 14.094 1.00 78.44 202 THR A CA 1
ATOM 1502 C C . THR A 1 202 ? -20.288 0.080 13.495 1.00 78.44 202 THR A C 1
ATOM 1504 O O . THR A 1 202 ? -21.303 0.723 13.775 1.00 78.44 202 THR A O 1
ATOM 1507 N N . ILE A 1 203 ? -20.338 -0.977 12.675 1.00 78.44 203 ILE A N 1
ATOM 1508 C CA . ILE A 1 203 ? -21.574 -1.489 12.064 1.00 78.44 203 ILE A CA 1
ATOM 1509 C C . ILE A 1 203 ? -22.299 -2.414 13.050 1.00 78.44 203 ILE A C 1
ATOM 1511 O O . ILE A 1 203 ? -23.492 -2.222 13.321 1.00 78.44 203 ILE A O 1
ATOM 1515 N N . TYR A 1 204 ? -21.558 -3.373 13.613 1.00 76.19 204 TYR A N 1
ATOM 1516 C CA . TYR A 1 204 ? -22.038 -4.385 14.548 1.00 76.19 204 TYR A CA 1
ATOM 1517 C C . TYR A 1 204 ? -21.163 -4.420 15.808 1.00 76.19 204 TYR A C 1
ATOM 1519 O O . TYR A 1 204 ? -20.065 -4.970 15.803 1.00 76.19 204 TYR A O 1
ATOM 1527 N N . 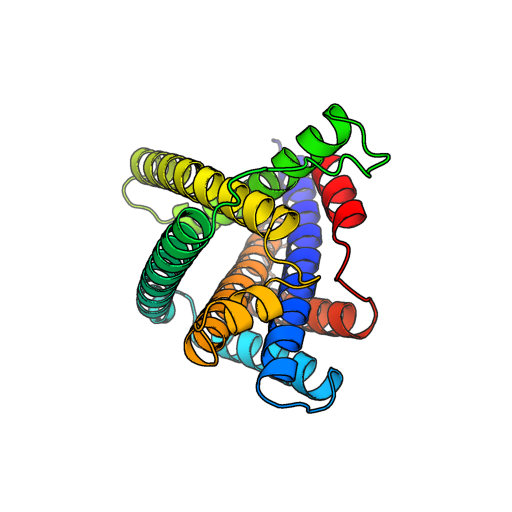ASN A 1 205 ? -21.696 -3.921 16.927 1.00 67.12 205 ASN A N 1
ATOM 1528 C CA . ASN A 1 205 ? -20.980 -3.869 18.211 1.00 67.12 205 ASN A CA 1
ATOM 1529 C C . ASN A 1 205 ? -20.559 -5.250 18.765 1.00 67.12 205 ASN A C 1
ATOM 1531 O O . ASN A 1 205 ? -19.716 -5.311 19.654 1.00 67.12 205 ASN A O 1
ATOM 1535 N N . SER A 1 206 ? -21.152 -6.353 18.291 1.00 67.19 206 SER A N 1
ATOM 1536 C CA . SER A 1 206 ? -20.843 -7.722 18.735 1.00 67.19 206 SER A CA 1
ATOM 1537 C C . SER A 1 206 ? -19.823 -8.452 17.855 1.00 67.19 206 SER A C 1
ATOM 1539 O O . SER A 1 206 ? -19.485 -9.602 18.143 1.00 67.19 206 SER A O 1
ATOM 1541 N N . ALA A 1 207 ? -19.349 -7.834 16.771 1.00 71.88 207 ALA A N 1
ATOM 1542 C CA . ALA A 1 207 ? -18.457 -8.501 15.839 1.00 71.88 207 ALA A CA 1
ATOM 1543 C C . ALA A 1 207 ? -17.013 -8.567 16.360 1.00 71.88 207 ALA A C 1
ATOM 1545 O O . ALA A 1 207 ? -16.452 -7.586 16.848 1.00 71.88 207 ALA A O 1
ATOM 1546 N N . SER A 1 208 ? -16.381 -9.733 16.211 1.00 80.50 208 SER A N 1
ATOM 1547 C CA . SER A 1 208 ? -14.946 -9.891 16.450 1.00 80.50 208 SER A CA 1
ATOM 1548 C C . SER A 1 208 ? -14.169 -9.222 15.318 1.00 80.50 208 SER A C 1
ATOM 1550 O O . SER A 1 208 ? -14.177 -9.722 14.191 1.00 80.50 208 SER A O 1
ATOM 1552 N N . SER A 1 209 ? -13.462 -8.129 15.617 1.00 80.75 209 SER A N 1
ATOM 1553 C CA . SER A 1 209 ? -12.624 -7.418 14.640 1.00 80.75 209 SER A CA 1
ATOM 1554 C C . SER A 1 209 ? -11.600 -8.341 13.974 1.00 80.75 209 SER A C 1
ATOM 1556 O O . SER A 1 209 ? -11.429 -8.297 12.760 1.00 80.75 209 SER A O 1
ATOM 1558 N N . LYS A 1 210 ? -10.985 -9.251 14.744 1.00 84.38 210 LYS A N 1
ATOM 1559 C CA . LYS A 1 210 ? -10.063 -10.271 14.216 1.00 84.38 210 LYS A CA 1
ATOM 1560 C C . LYS A 1 210 ? -10.763 -11.270 13.296 1.00 84.38 210 LYS A C 1
ATOM 1562 O O . LYS A 1 210 ? -10.217 -11.618 12.256 1.00 84.38 210 LYS A O 1
ATOM 1567 N N . GLY A 1 211 ? -11.961 -11.728 13.665 1.00 86.44 211 GLY A N 1
ATOM 1568 C CA . GLY A 1 211 ? -12.734 -12.661 12.842 1.00 86.44 211 GLY A CA 1
ATOM 1569 C C . GLY A 1 211 ? -13.117 -12.050 11.496 1.00 86.44 211 GLY A C 1
ATOM 1570 O O . GLY A 1 211 ? -12.976 -12.698 10.464 1.00 86.44 211 GLY A O 1
ATOM 1571 N N . ILE A 1 212 ? -13.527 -10.780 11.496 1.00 88.94 212 ILE A N 1
ATOM 1572 C CA . ILE A 1 212 ? -13.857 -10.067 10.260 1.00 88.94 212 ILE A CA 1
ATOM 1573 C C . ILE A 1 212 ? -12.613 -9.766 9.430 1.00 88.94 212 ILE A C 1
ATOM 1575 O O . ILE A 1 212 ? -12.669 -9.947 8.221 1.00 88.94 212 ILE A O 1
ATOM 1579 N N . ALA A 1 213 ? -11.486 -9.405 10.047 1.00 89.94 213 ALA A N 1
ATOM 1580 C CA . ALA A 1 213 ? -10.228 -9.235 9.322 1.00 89.94 213 ALA A CA 1
ATOM 1581 C C . ALA A 1 213 ? -9.830 -10.514 8.562 1.00 89.94 213 ALA A C 1
ATOM 1583 O O . ALA A 1 213 ? -9.487 -10.446 7.387 1.00 89.94 213 ALA A O 1
ATOM 1584 N N . VAL A 1 214 ? -9.973 -11.692 9.184 1.00 92.00 214 VAL A N 1
ATOM 1585 C CA . VAL A 1 214 ? -9.728 -12.983 8.514 1.00 92.00 214 VAL A CA 1
ATOM 1586 C C . VAL A 1 214 ? -10.695 -13.207 7.350 1.00 92.00 214 VAL A C 1
ATOM 1588 O O . VAL A 1 214 ? -10.263 -13.618 6.276 1.00 92.00 214 VAL A O 1
ATOM 1591 N N . ILE A 1 215 ? -11.989 -12.917 7.528 1.00 92.25 215 ILE A N 1
ATOM 1592 C CA . ILE A 1 215 ? -12.982 -13.028 6.445 1.00 92.25 215 ILE A CA 1
ATOM 1593 C C . ILE A 1 215 ? -12.618 -12.095 5.284 1.00 92.25 215 ILE A C 1
ATOM 1595 O O . ILE A 1 215 ? -12.649 -12.526 4.136 1.00 92.25 215 ILE A O 1
ATOM 1599 N N . VAL A 1 216 ? -12.230 -10.852 5.573 1.00 92.75 216 VAL A N 1
ATOM 1600 C CA . VAL A 1 216 ? -11.787 -9.868 4.574 1.00 92.75 216 VAL A CA 1
ATOM 1601 C C . VAL A 1 216 ? -10.576 -10.386 3.804 1.00 92.75 216 VAL A C 1
ATOM 1603 O O . VAL A 1 216 ? -10.593 -10.351 2.578 1.00 92.75 216 VAL A O 1
ATOM 1606 N N . THR A 1 217 ? -9.572 -10.948 4.484 1.00 94.56 217 THR A N 1
ATOM 1607 C CA . THR A 1 217 ? -8.414 -11.556 3.814 1.00 94.56 217 THR A CA 1
ATOM 1608 C C . THR A 1 217 ? -8.810 -12.742 2.939 1.00 94.56 217 THR A C 1
ATOM 1610 O O . THR A 1 217 ? -8.315 -12.852 1.822 1.00 94.56 217 THR A O 1
ATOM 1613 N N . ILE A 1 218 ? -9.718 -13.613 3.391 1.00 95.00 218 ILE A N 1
ATOM 1614 C CA . ILE A 1 218 ? -10.199 -14.752 2.589 1.00 95.00 218 ILE A CA 1
ATOM 1615 C C . ILE A 1 218 ? -10.926 -14.259 1.336 1.00 95.00 218 ILE A C 1
ATOM 1617 O O . ILE A 1 218 ? -10.627 -14.722 0.238 1.00 95.00 218 ILE A O 1
ATOM 1621 N N . VAL A 1 219 ? -11.848 -13.304 1.484 1.00 94.81 219 VAL A N 1
ATOM 1622 C CA . VAL A 1 219 ? -12.583 -12.719 0.355 1.00 94.81 219 VAL A CA 1
ATOM 1623 C C . VAL A 1 219 ? -11.618 -12.038 -0.612 1.00 94.81 219 VAL A C 1
ATOM 1625 O O . VAL A 1 219 ? -11.719 -12.273 -1.813 1.00 94.81 219 VAL A O 1
ATOM 1628 N N . GLY A 1 220 ? -10.650 -11.274 -0.103 1.00 93.75 220 GLY A N 1
ATOM 1629 C CA . GLY A 1 220 ? -9.644 -10.618 -0.934 1.00 93.75 220 GLY A CA 1
ATOM 1630 C C . GLY A 1 220 ? -8.724 -11.605 -1.654 1.00 93.75 220 GLY A C 1
ATOM 1631 O O . GLY A 1 220 ? -8.423 -11.431 -2.829 1.00 93.75 220 GLY A O 1
ATOM 1632 N N . THR A 1 221 ? -8.359 -12.710 -0.997 1.00 94.75 221 THR A N 1
ATOM 1633 C CA . THR A 1 221 ? -7.584 -13.799 -1.618 1.00 94.75 221 THR A CA 1
ATOM 1634 C C . THR A 1 221 ? -8.376 -14.450 -2.752 1.00 94.75 221 THR A C 1
ATOM 1636 O O . THR A 1 221 ? -7.833 -14.679 -3.825 1.00 94.75 221 THR A O 1
ATOM 1639 N N . ILE A 1 222 ? -9.668 -14.731 -2.546 1.00 94.12 222 ILE A N 1
ATOM 1640 C CA . ILE A 1 222 ? -10.534 -15.297 -3.590 1.00 94.12 222 ILE A CA 1
ATOM 1641 C C . ILE A 1 222 ? -10.674 -14.312 -4.754 1.00 94.12 222 ILE A C 1
ATOM 1643 O O . ILE A 1 222 ? -10.544 -14.715 -5.906 1.00 94.12 222 ILE A O 1
ATOM 1647 N N . ALA A 1 223 ? -10.899 -13.028 -4.474 1.00 92.19 223 ALA A N 1
ATOM 1648 C CA . ALA A 1 223 ? -10.995 -12.003 -5.506 1.00 92.19 223 ALA A CA 1
ATOM 1649 C C . ALA A 1 223 ? -9.698 -11.893 -6.327 1.00 92.19 223 ALA A C 1
ATOM 1651 O O . ALA A 1 223 ? -9.776 -11.872 -7.550 1.00 92.19 223 ALA A O 1
ATOM 1652 N N . ALA A 1 224 ? -8.528 -11.934 -5.680 1.00 92.00 224 ALA A N 1
ATOM 1653 C CA . ALA A 1 224 ? -7.222 -11.949 -6.346 1.00 92.00 224 ALA A CA 1
ATOM 1654 C C . ALA A 1 224 ? -6.985 -13.193 -7.226 1.00 92.00 224 ALA A C 1
ATOM 1656 O O . ALA A 1 224 ? -6.178 -13.149 -8.147 1.00 92.00 224 ALA A O 1
ATOM 1657 N N . ILE A 1 225 ? -7.662 -14.316 -6.951 1.00 90.81 225 ILE A N 1
ATOM 1658 C CA . ILE A 1 225 ? -7.609 -15.520 -7.802 1.00 90.81 225 ILE A CA 1
ATOM 1659 C C . ILE A 1 225 ? -8.543 -15.380 -9.009 1.00 90.81 225 ILE A C 1
ATOM 1661 O O . ILE A 1 225 ? -8.221 -15.852 -10.097 1.00 90.81 225 ILE A O 1
ATOM 1665 N N . LEU A 1 226 ? -9.729 -14.804 -8.804 1.00 89.00 226 LEU A N 1
ATOM 1666 C CA . LEU A 1 226 ? -10.790 -14.770 -9.813 1.00 89.00 226 LEU A CA 1
ATOM 1667 C C . LEU A 1 226 ? -10.632 -13.637 -10.827 1.00 89.00 226 LEU A C 1
ATOM 1669 O O . LEU A 1 226 ? -11.092 -13.785 -11.959 1.00 89.00 226 LEU A O 1
ATOM 1673 N N . TYR A 1 227 ? -10.022 -12.523 -10.426 1.00 85.75 227 TYR A N 1
ATOM 1674 C CA . TYR A 1 227 ? -9.927 -11.320 -11.242 1.00 85.75 227 TYR A CA 1
ATOM 1675 C C . TYR A 1 227 ? -8.464 -10.898 -11.424 1.00 85.75 227 TYR A C 1
ATOM 1677 O O . TYR A 1 227 ? -7.732 -10.846 -10.434 1.00 85.75 227 TYR A O 1
ATOM 1685 N N . PRO A 1 228 ? -8.034 -10.575 -12.658 1.00 80.50 228 PRO A N 1
ATOM 1686 C CA . PRO A 1 228 ? -6.749 -9.926 -12.882 1.00 80.50 228 PRO A CA 1
ATOM 1687 C C . PRO A 1 228 ? -6.818 -8.505 -12.316 1.00 80.50 228 PRO A C 1
ATOM 1689 O O . PRO A 1 228 ? -7.641 -7.703 -12.754 1.00 80.50 228 PRO A O 1
ATOM 1692 N N . MET A 1 229 ? -5.985 -8.210 -11.317 1.00 83.44 229 MET A N 1
ATOM 1693 C CA . MET A 1 229 ? -5.974 -6.914 -10.622 1.00 83.44 229 MET A CA 1
ATOM 1694 C C . MET A 1 229 ? -4.939 -5.936 -11.206 1.00 83.44 229 MET A C 1
ATOM 1696 O O . MET A 1 229 ? -4.590 -4.961 -10.548 1.00 83.44 229 MET A O 1
ATOM 1700 N N . ASP A 1 230 ? -4.449 -6.189 -12.425 1.00 78.88 230 ASP A N 1
ATOM 1701 C CA . ASP A 1 230 ? -3.431 -5.362 -13.091 1.00 78.88 230 ASP A CA 1
ATOM 1702 C C . ASP A 1 230 ? -3.934 -3.943 -13.413 1.00 78.88 230 ASP A C 1
ATOM 1704 O O . ASP A 1 230 ? -3.173 -2.979 -13.348 1.00 78.88 230 ASP A O 1
ATOM 1708 N N . ASP A 1 231 ? -5.223 -3.805 -13.748 1.00 82.81 231 ASP A N 1
ATOM 1709 C CA . ASP A 1 231 ? -5.868 -2.513 -13.989 1.00 82.81 231 ASP A CA 1
ATOM 1710 C C . ASP A 1 231 ? -6.801 -2.153 -12.829 1.00 82.81 231 ASP A C 1
ATOM 1712 O O . ASP A 1 231 ? -7.894 -2.700 -12.670 1.00 82.81 231 ASP A O 1
ATOM 1716 N N . ILE A 1 232 ? -6.361 -1.194 -12.015 1.00 84.88 232 ILE A N 1
ATOM 1717 C CA . ILE A 1 232 ? -7.111 -0.703 -10.855 1.00 84.88 232 ILE A CA 1
ATOM 1718 C C . ILE A 1 232 ? -7.973 0.524 -11.178 1.00 84.88 232 ILE A C 1
ATOM 1720 O O . ILE A 1 232 ? -8.572 1.099 -10.270 1.00 84.88 232 ILE A O 1
ATOM 1724 N N . THR A 1 233 ? -8.057 0.951 -12.440 1.00 84.50 233 THR A N 1
ATOM 1725 C CA . THR A 1 233 ? -8.734 2.195 -12.842 1.00 84.50 233 THR A CA 1
ATOM 1726 C C . THR A 1 233 ? -10.209 2.204 -12.444 1.00 84.50 233 THR A C 1
ATOM 1728 O O . THR A 1 233 ? -10.663 3.138 -11.782 1.00 84.50 233 THR A O 1
ATOM 1731 N N . ASP A 1 234 ? -10.950 1.142 -12.766 1.00 86.44 234 ASP A N 1
ATOM 1732 C CA . ASP A 1 234 ? -12.372 1.026 -12.416 1.00 86.44 234 ASP A CA 1
ATOM 1733 C C . ASP A 1 234 ? -12.590 0.980 -10.898 1.00 86.44 234 ASP A C 1
ATOM 1735 O O . ASP A 1 234 ? -13.550 1.551 -10.376 1.00 86.44 234 ASP A O 1
ATOM 1739 N N . PHE A 1 235 ? -11.667 0.349 -10.170 1.00 86.06 235 PHE A N 1
ATOM 1740 C CA . PHE A 1 235 ? -11.683 0.342 -8.711 1.00 86.06 235 PHE A CA 1
ATOM 1741 C C . PHE A 1 235 ? -11.447 1.748 -8.140 1.00 86.06 235 PHE A C 1
ATOM 1743 O O . PHE A 1 235 ? -12.180 2.178 -7.249 1.00 86.06 235 PHE A O 1
ATOM 1750 N N . LEU A 1 236 ? -10.485 2.497 -8.685 1.00 83.69 236 LEU A N 1
ATOM 1751 C CA . LEU A 1 236 ? -10.215 3.881 -8.291 1.00 83.69 236 LEU A CA 1
ATOM 1752 C C . LEU A 1 236 ? -11.391 4.818 -8.613 1.00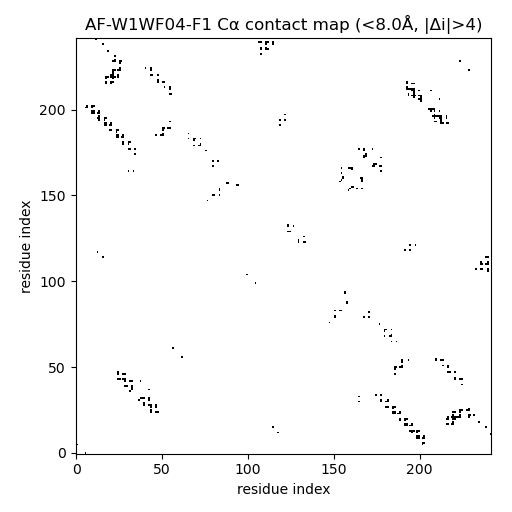 83.69 236 LEU A C 1
ATOM 1754 O O . LEU A 1 236 ? -11.705 5.701 -7.814 1.00 83.69 236 LEU A O 1
ATOM 1758 N N . TYR A 1 237 ? -12.087 4.612 -9.732 1.00 85.50 237 TYR A N 1
ATOM 1759 C CA . TYR A 1 237 ? -13.315 5.352 -10.031 1.00 85.50 237 TYR A CA 1
ATOM 1760 C C . TYR A 1 237 ? -14.444 5.018 -9.062 1.00 85.50 237 TYR A C 1
ATOM 1762 O O . TYR A 1 237 ? -15.126 5.925 -8.585 1.00 85.50 237 TYR A O 1
ATOM 1770 N N . LEU A 1 238 ? -14.622 3.736 -8.731 1.00 84.81 238 LEU A N 1
ATOM 1771 C CA . LEU A 1 238 ? -15.628 3.307 -7.766 1.00 84.81 238 LEU A CA 1
ATOM 1772 C C . LEU A 1 238 ? -15.421 4.011 -6.422 1.00 84.81 238 LEU A C 1
ATOM 1774 O O . LEU A 1 238 ? -16.363 4.594 -5.894 1.00 84.81 238 LEU A O 1
ATOM 1778 N N . ILE A 1 239 ? -14.198 4.006 -5.894 1.00 84.81 239 ILE A N 1
ATOM 1779 C CA . ILE A 1 239 ? -13.898 4.594 -4.580 1.00 84.81 239 ILE A CA 1
ATOM 1780 C C . ILE A 1 239 ? -13.894 6.126 -4.626 1.00 84.81 239 ILE A C 1
ATOM 1782 O O . ILE A 1 239 ? -14.293 6.757 -3.656 1.00 84.81 239 ILE A O 1
ATOM 1786 N N . GLY A 1 240 ? -13.490 6.729 -5.750 1.00 75.06 240 GLY A N 1
ATOM 1787 C CA . GLY A 1 240 ? -13.511 8.181 -5.942 1.00 75.06 240 GLY A CA 1
ATOM 1788 C C . GLY A 1 240 ? -14.919 8.761 -6.116 1.00 75.06 240 GLY A C 1
ATOM 1789 O O . GLY A 1 240 ? -15.112 9.957 -5.917 1.00 75.06 240 GLY A O 1
ATOM 1790 N N . SER A 1 241 ? -15.903 7.931 -6.478 1.00 76.50 241 SER A N 1
ATOM 1791 C CA . SER A 1 241 ? -17.303 8.339 -6.672 1.00 76.50 241 SER A CA 1
ATOM 1792 C C . SER A 1 241 ? -18.142 8.401 -5.386 1.00 76.50 241 SER A C 1
ATOM 1794 O O . SER A 1 241 ? -19.290 8.852 -5.429 1.00 76.50 241 SER A O 1
ATOM 1796 N N . VAL A 1 242 ? -17.586 7.929 -4.266 1.00 63.00 242 VAL A N 1
ATOM 1797 C CA . VAL A 1 242 ? -18.259 7.720 -2.973 1.00 63.00 242 VAL A CA 1
ATOM 1798 C C . VAL A 1 242 ? -17.841 8.779 -1.958 1.00 63.00 242 VAL A C 1
ATOM 1800 O O . VAL A 1 242 ? -18.743 9.278 -1.244 1.00 63.00 242 VAL A O 1
#

Sequence (242 aa):
FGPLGAKGFAFLNMLQLIGWTSIMIYDAMLALQELAPLSPMIWTIAIGALVILWLFIGLHNTGYIQAIVSVLLLGLTLYMGAHMISQWPSEASLLTSGNMSFIAALELSIAMPLSWLPLISDYTRESKKPFSASLTSATVYTVTSIVMYTLGLSAAIFGGGDSIITIMMNAGLGLAGLIVIIFSTVTTTFMDAYSAGVSSTTIYNSASSKGIAVIVTIVGTIAAILYPMDDITDFLYLIGSV

Secondary structure (DSSP, 8-state):
--HHHHHHHHHHHHHHHHHHHHHHHHHHHHHHHHHS---HHHHHHHHHHHHHHHHHH-HHHHHHHHHHHHHHHHHHHHHHHHHHHHT--SS----------HHHHHHHHHHHHHHTHHHHHHHHTT-SSHHHHHHHHHHHHHHHHHHHHHHHHHHHHHS-SSSHHHHHHHTT-HHHHHHHHHHHHHHHHHHHHHHHHHHHHHH-TT--HHHHHHHHHHHHHHHHHHS--S--HHHHHHHHT-